Protein AF-A0A3D5Y487-F1 (afdb_monomer_lite)

Secondary structure (DSSP, 8-state):
--PPP-----SS------HHHHHHHHHHHHHHHHHHHHHHHHTHHHHHHHHHHHHHHHHHHHHHHHHH-HHHHHHHHHHHHHHHHHHHH-----S---TTTTTT--GGGSTT---SS--S-B-TTSBBSS-TTSB-HHHHHHHHHTTSS--GGGGSPPPP--GGGTTS-HHHHHHHHHHHHHHHHT--

Foldseek 3Di:
DDDDDDDDDDDDDDDDDDPPVVVVVVVVVVVLQVVLQLVCLVCLAVVLVVVVVVLVVCLVCVVVCVVVDVVVVFVVLLVVCCVVCCRRAVDQQLLADLCNLQLNQQLCVDPVSDPQDDPVQADPVQAGNVDRVHRDSNVSSQSSLVVHPHNCSNVDDDDDRDNVRRSGHNSVVVSVVVVVCVVVVVVD

Sequence (188 aa):
MPWNRHIRTTTCWRWCGQKACLRTAMRAANDTMYQVRQWSVRNARLLEWLYDHFEGLLLALHPLWLWLGYDRVERSIRRLECRVKSLLFDCRMCGNCVLGKTGMSCPMNCPKELRNGPCGGVHEAGYCEIEPDLRCVWVDAVEGAARMRDSSGLQVIQPPLAQSHRGASSWLREVREKRDRRFFGNGT

Structure (mmCIF, N/CA/C/O backbone):
data_AF-A0A3D5Y487-F1
#
_entry.id   AF-A0A3D5Y487-F1
#
loop_
_atom_site.group_PDB
_atom_site.id
_atom_site.type_symbol
_atom_site.label_atom_id
_atom_site.label_alt_id
_atom_site.label_comp_id
_atom_site.label_asym_id
_atom_site.label_entity_id
_atom_site.label_seq_id
_atom_site.pdbx_PDB_ins_code
_atom_site.Cartn_x
_atom_site.Cartn_y
_atom_site.Cartn_z
_atom_site.occupancy
_atom_site.B_iso_or_equiv
_atom_site.auth_seq_id
_atom_site.auth_comp_id
_atom_site.auth_asym_id
_atom_site.auth_atom_id
_atom_site.pdbx_PDB_model_num
ATOM 1 N N . MET A 1 1 ? -18.605 21.280 -26.064 1.00 39.34 1 MET A N 1
ATOM 2 C CA . MET A 1 1 ? -18.599 20.270 -24.979 1.00 39.34 1 MET A CA 1
ATOM 3 C C . MET A 1 1 ? -20.037 19.812 -24.798 1.00 39.34 1 MET A C 1
ATOM 5 O O . MET A 1 1 ? -20.874 20.673 -24.566 1.00 39.34 1 MET A O 1
ATOM 9 N N . PRO A 1 2 ? -20.353 18.541 -25.093 1.00 36.84 2 PRO A N 1
ATOM 10 C CA . PRO A 1 2 ? -20.288 17.505 -24.060 1.00 36.84 2 PRO A CA 1
ATOM 11 C C . PRO A 1 2 ? -19.639 16.197 -24.548 1.00 36.84 2 PRO A C 1
ATOM 13 O O . PRO A 1 2 ? -19.694 15.842 -25.722 1.00 36.84 2 PRO A O 1
ATOM 16 N N . TRP A 1 3 ? -18.971 15.515 -23.619 1.00 30.45 3 TRP A N 1
ATOM 17 C CA . TRP A 1 3 ? -18.173 14.315 -23.857 1.00 30.45 3 TRP A CA 1
ATOM 18 C C . TRP A 1 3 ? -19.027 13.051 -23.976 1.00 30.45 3 TRP A C 1
ATOM 20 O O . TRP A 1 3 ? -19.966 12.818 -23.218 1.00 30.45 3 TRP A O 1
ATOM 30 N N . ASN A 1 4 ? -18.654 12.245 -24.964 1.00 31.89 4 ASN A N 1
ATOM 31 C CA . ASN A 1 4 ? -19.383 11.108 -25.489 1.00 31.89 4 ASN A CA 1
ATOM 32 C C . ASN A 1 4 ? -19.117 9.838 -24.660 1.00 31.89 4 ASN A C 1
ATOM 34 O O . ASN A 1 4 ? -17.972 9.507 -24.349 1.00 31.89 4 ASN A O 1
ATOM 38 N N . ARG A 1 5 ? -20.191 9.103 -24.345 1.00 38.41 5 ARG A N 1
ATOM 39 C CA . ARG A 1 5 ? -20.160 7.698 -23.910 1.00 38.41 5 ARG A CA 1
ATOM 40 C C . ARG A 1 5 ? -19.463 6.872 -24.982 1.00 38.41 5 ARG A C 1
ATOM 42 O O . ARG A 1 5 ? -19.923 6.924 -26.106 1.00 38.41 5 ARG A O 1
ATOM 49 N N . HIS A 1 6 ? -18.474 6.054 -24.624 1.00 32.53 6 HIS A N 1
ATOM 50 C CA . HIS A 1 6 ? -18.253 4.716 -25.196 1.00 32.53 6 HIS A CA 1
ATOM 51 C C . HIS A 1 6 ? -17.111 4.011 -24.446 1.00 32.53 6 HIS A C 1
ATOM 53 O O . HIS A 1 6 ? -15.944 4.155 -24.789 1.00 32.53 6 HIS A O 1
ATOM 59 N N . ILE A 1 7 ? -17.454 3.181 -23.459 1.00 36.88 7 ILE A N 1
ATOM 60 C CA . ILE A 1 7 ? -16.627 2.024 -23.097 1.00 36.88 7 ILE A CA 1
ATOM 61 C C . ILE A 1 7 ? -17.500 0.803 -23.351 1.00 36.88 7 ILE A C 1
ATOM 63 O O . ILE A 1 7 ? -18.499 0.570 -22.673 1.00 36.88 7 ILE A O 1
ATOM 67 N N . ARG A 1 8 ? -17.154 0.088 -24.422 1.00 30.33 8 ARG A N 1
ATOM 68 C CA . ARG A 1 8 ? -17.764 -1.172 -24.834 1.00 30.33 8 ARG A CA 1
ATOM 69 C C . ARG A 1 8 ? -17.477 -2.228 -23.768 1.00 30.33 8 ARG A C 1
ATOM 71 O O . ARG A 1 8 ? -16.360 -2.721 -23.659 1.00 30.33 8 ARG A O 1
ATOM 78 N N . THR A 1 9 ? -18.499 -2.580 -23.003 1.00 36.56 9 THR A N 1
ATOM 79 C CA . THR A 1 9 ? -18.574 -3.807 -22.213 1.00 36.56 9 THR A CA 1
ATOM 80 C C . THR A 1 9 ? -19.114 -4.929 -23.099 1.00 36.56 9 THR A C 1
ATOM 82 O O . THR A 1 9 ? -20.314 -5.090 -23.285 1.00 36.56 9 THR A O 1
ATOM 85 N N . THR A 1 10 ? -18.217 -5.725 -23.664 1.00 38.16 10 THR A N 1
ATOM 86 C CA . THR A 1 10 ? -18.521 -7.021 -24.290 1.00 38.16 10 THR A CA 1
ATOM 87 C C . THR A 1 10 ? -17.305 -7.882 -23.984 1.00 38.16 10 THR A C 1
ATOM 89 O O . THR A 1 10 ? -16.213 -7.539 -24.414 1.00 38.16 10 THR A O 1
ATOM 92 N N . THR A 1 11 ? -17.371 -8.893 -23.127 1.00 38.06 11 THR A N 1
ATOM 93 C CA . THR A 1 11 ? -18.171 -10.112 -23.297 1.00 38.06 11 THR A CA 1
ATOM 94 C C . THR A 1 11 ? -18.285 -10.878 -21.972 1.00 38.06 11 THR A C 1
ATOM 96 O O . THR A 1 11 ? -17.410 -10.763 -21.121 1.00 38.06 11 THR A O 1
ATOM 99 N N . CYS A 1 12 ? -19.318 -11.725 -21.866 1.00 30.14 12 CYS A N 1
ATOM 100 C CA . CYS A 1 12 ? -19.598 -12.711 -20.801 1.00 30.14 12 CYS A CA 1
ATOM 101 C C . CYS A 1 12 ? -20.679 -12.356 -19.760 1.00 30.14 12 CYS A C 1
ATOM 103 O O . CYS A 1 12 ? -20.739 -12.965 -18.702 1.00 30.14 12 CYS A O 1
ATOM 105 N N . TRP A 1 13 ? -21.593 -11.429 -20.061 1.00 31.59 13 TRP A N 1
ATOM 106 C CA . TRP A 1 13 ? -22.840 -11.302 -19.294 1.00 31.59 13 TRP A CA 1
ATOM 107 C C . TRP A 1 13 ? -24.042 -11.355 -20.228 1.00 31.59 13 TRP A C 1
ATOM 109 O O . TRP A 1 13 ? -24.598 -10.335 -20.631 1.00 31.59 13 TRP A O 1
ATOM 119 N N . ARG A 1 14 ? -24.446 -12.571 -20.593 1.00 35.62 14 ARG A N 1
ATOM 120 C CA . ARG A 1 14 ? -25.783 -12.814 -21.131 1.00 35.62 14 ARG A CA 1
ATOM 121 C C . ARG A 1 14 ? -26.311 -14.124 -20.548 1.00 35.62 14 ARG A C 1
ATOM 12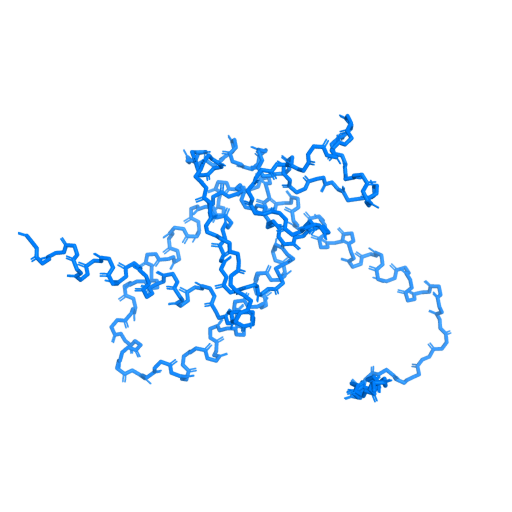3 O O . ARG A 1 14 ? -25.658 -15.144 -20.701 1.00 35.62 14 ARG A O 1
ATOM 130 N N . TRP A 1 15 ? -27.502 -14.026 -19.947 1.00 30.95 15 TRP A N 1
ATOM 131 C CA . TRP A 1 15 ? -28.392 -15.089 -19.446 1.00 30.95 15 TRP A CA 1
ATOM 132 C C . TRP A 1 15 ? -28.165 -15.639 -18.027 1.00 30.95 15 TRP A C 1
ATOM 134 O O . TRP A 1 15 ? -27.432 -16.594 -17.828 1.00 30.95 15 TRP A O 1
ATOM 144 N N . CYS A 1 16 ? -28.892 -15.096 -17.041 1.00 28.97 16 CYS A N 1
ATOM 145 C CA . CYS A 1 16 ? -30.092 -15.726 -16.455 1.00 28.97 16 CYS A CA 1
ATOM 146 C C . CYS A 1 16 ? -30.651 -14.828 -15.326 1.00 28.97 16 CYS A C 1
ATOM 148 O O . CYS A 1 16 ? -29.899 -14.233 -14.552 1.00 28.97 16 CYS A O 1
ATOM 150 N N . GLY A 1 17 ? -31.972 -14.661 -15.257 1.00 41.19 17 GLY A N 1
ATOM 151 C CA . GLY A 1 17 ? -32.645 -13.776 -14.304 1.00 41.19 17 GLY A CA 1
ATOM 152 C C . GLY A 1 17 ? -32.552 -14.257 -12.853 1.00 41.19 17 GLY A C 1
ATOM 153 O O . GLY A 1 17 ? -33.366 -15.065 -12.435 1.00 41.19 17 GLY A O 1
ATOM 154 N N . GLN A 1 18 ? -31.608 -13.720 -12.069 1.00 42.00 18 GLN A N 1
ATOM 155 C CA . GLN A 1 18 ? -31.528 -13.898 -10.607 1.00 42.00 18 GLN A CA 1
ATOM 156 C C . GLN A 1 18 ? -30.887 -12.673 -9.920 1.00 42.00 18 GLN A C 1
ATOM 158 O O . GLN A 1 18 ? -29.747 -12.715 -9.463 1.00 42.00 18 GLN A O 1
ATOM 163 N N . LYS A 1 19 ? -31.599 -11.541 -9.813 1.00 35.62 19 LYS A N 1
ATOM 164 C CA . LYS A 1 19 ? -31.058 -10.325 -9.155 1.00 35.62 19 LYS A CA 1
ATOM 165 C C . LYS A 1 19 ? -30.786 -10.488 -7.647 1.00 35.62 19 LYS A C 1
ATOM 167 O O . LYS A 1 19 ? -30.047 -9.678 -7.091 1.00 35.62 19 LYS A O 1
ATOM 172 N N . ALA A 1 20 ? -31.381 -11.492 -6.997 1.00 39.19 20 ALA A N 1
ATOM 173 C CA . ALA A 1 20 ? -31.141 -11.817 -5.591 1.00 39.19 20 ALA A CA 1
ATOM 174 C C . ALA A 1 20 ? -29.917 -12.732 -5.427 1.00 39.19 20 ALA A C 1
ATOM 176 O O . ALA A 1 20 ? -28.996 -12.370 -4.706 1.00 39.19 20 ALA A O 1
ATOM 177 N N . CYS A 1 21 ? -29.835 -13.836 -6.181 1.00 39.19 21 CYS A N 1
ATOM 178 C CA . CYS A 1 21 ? -28.703 -14.769 -6.104 1.00 39.19 21 CYS A CA 1
ATOM 179 C C . CYS A 1 21 ? -27.377 -14.127 -6.548 1.00 39.19 21 CYS A C 1
ATOM 181 O O . CYS A 1 21 ? -26.341 -14.386 -5.944 1.00 39.19 21 CYS A O 1
ATOM 183 N N . LEU A 1 22 ? -27.410 -13.213 -7.529 1.00 41.94 22 LEU A N 1
ATOM 184 C CA . LEU A 1 22 ? -26.239 -12.417 -7.923 1.00 41.94 22 LEU A CA 1
ATOM 185 C C . LEU A 1 22 ? -25.775 -11.468 -6.815 1.00 41.94 22 LEU A C 1
ATOM 187 O O . LEU A 1 22 ? -24.578 -11.340 -6.583 1.00 41.94 22 LEU A O 1
ATOM 191 N N . ARG A 1 23 ? -26.703 -10.834 -6.088 1.00 45.25 23 ARG A N 1
ATOM 192 C CA . ARG A 1 23 ? -26.360 -9.952 -4.964 1.00 45.25 23 ARG A CA 1
ATOM 193 C C . ARG A 1 23 ? -25.781 -10.738 -3.792 1.00 45.25 23 ARG A C 1
ATOM 195 O O . ARG A 1 23 ? -24.822 -10.278 -3.183 1.00 45.25 23 ARG A O 1
ATOM 202 N N . THR A 1 24 ? -26.322 -11.919 -3.510 1.00 49.88 24 THR A N 1
ATOM 203 C CA . THR A 1 24 ? -25.823 -12.806 -2.453 1.00 49.88 24 THR A CA 1
ATOM 204 C C . THR A 1 24 ? -24.456 -13.389 -2.808 1.00 49.88 24 THR A C 1
ATOM 206 O O . THR A 1 24 ? -23.566 -13.372 -1.969 1.00 49.88 24 THR A O 1
ATOM 209 N N . ALA A 1 25 ? -24.242 -13.817 -4.057 1.00 44.78 25 ALA A N 1
ATOM 210 C CA . ALA A 1 25 ? -22.942 -14.302 -4.524 1.00 44.78 25 ALA A CA 1
ATOM 211 C C . ALA A 1 25 ? -21.873 -13.195 -4.526 1.00 44.78 25 ALA A C 1
ATOM 213 O O . ALA A 1 25 ? -20.741 -13.434 -4.115 1.00 44.78 25 ALA A O 1
ATOM 214 N N . MET A 1 26 ? -22.231 -11.969 -4.927 1.00 49.53 26 MET A N 1
ATOM 215 C CA . MET A 1 26 ? -21.325 -10.815 -4.864 1.00 49.53 26 MET A CA 1
ATOM 216 C C . MET A 1 26 ? -21.016 -10.393 -3.419 1.00 49.53 26 MET A C 1
ATOM 218 O O . MET A 1 26 ? -19.878 -10.036 -3.135 1.00 49.53 26 MET A O 1
ATOM 222 N N . ARG A 1 27 ? -21.988 -10.475 -2.495 1.00 54.09 27 ARG A N 1
ATOM 223 C CA . ARG A 1 27 ? -21.763 -10.235 -1.057 1.00 54.09 27 ARG A CA 1
ATOM 224 C C . ARG A 1 27 ? -20.875 -11.307 -0.429 1.00 54.09 27 ARG A C 1
ATOM 226 O O . ARG A 1 27 ? -19.882 -10.955 0.183 1.00 54.09 27 ARG A O 1
ATOM 233 N N . ALA A 1 28 ? -21.138 -12.588 -0.686 1.00 53.88 28 ALA A N 1
ATOM 234 C CA . ALA A 1 28 ? -20.304 -13.686 -0.197 1.00 53.88 28 ALA A CA 1
ATOM 235 C C . ALA A 1 28 ? -18.860 -13.622 -0.738 1.00 53.88 28 ALA A C 1
ATOM 237 O O . ALA A 1 28 ? -17.905 -13.921 -0.018 1.00 53.88 28 ALA A O 1
ATOM 238 N N . ALA A 1 29 ? -18.678 -13.195 -1.994 1.00 57.44 29 ALA A N 1
ATOM 239 C CA . ALA A 1 29 ? -17.353 -12.937 -2.557 1.00 57.44 29 ALA A CA 1
ATOM 240 C C . ALA A 1 29 ? -16.656 -11.751 -1.862 1.00 57.44 29 ALA A C 1
ATOM 242 O O . ALA A 1 29 ? -15.482 -11.867 -1.514 1.00 57.44 29 ALA A O 1
ATOM 243 N N . ASN A 1 30 ? -17.380 -10.657 -1.592 1.00 63.88 30 ASN A N 1
ATOM 244 C CA . ASN A 1 30 ? -16.868 -9.526 -0.811 1.00 63.88 30 ASN A CA 1
ATOM 245 C C . ASN A 1 30 ? -16.489 -9.933 0.621 1.00 63.88 30 ASN A C 1
ATOM 247 O O . ASN A 1 30 ? -15.429 -9.535 1.096 1.00 63.88 30 ASN A O 1
ATOM 251 N N . ASP A 1 31 ? -17.293 -10.769 1.276 1.00 69.75 31 ASP A N 1
ATOM 252 C CA . ASP A 1 31 ? -17.026 -11.256 2.632 1.00 69.75 31 ASP A CA 1
ATOM 253 C C . ASP A 1 31 ? -15.779 -12.146 2.662 1.00 69.75 31 ASP A C 1
ATOM 255 O O . ASP A 1 31 ? -14.936 -12.016 3.548 1.00 69.75 31 ASP A O 1
ATOM 259 N N . THR A 1 32 ? -15.611 -13.006 1.653 1.00 76.50 32 THR A N 1
ATOM 260 C CA . THR A 1 32 ? -14.419 -13.854 1.512 1.00 76.50 32 THR A CA 1
ATOM 261 C C . THR A 1 32 ? -13.166 -13.004 1.299 1.00 76.50 32 THR A C 1
ATOM 263 O O . THR A 1 32 ? -12.158 -13.202 1.974 1.00 76.50 32 THR A O 1
ATOM 266 N N . MET A 1 33 ? -13.222 -12.015 0.401 1.00 75.94 33 MET A N 1
ATOM 267 C CA . MET A 1 33 ? -12.097 -11.106 0.154 1.00 75.94 33 MET A CA 1
ATOM 268 C C . MET A 1 33 ? -11.760 -10.263 1.389 1.00 75.94 33 MET A C 1
ATOM 270 O O . MET A 1 33 ? -10.586 -10.080 1.718 1.00 75.94 33 MET A O 1
ATOM 274 N N . TYR A 1 34 ? -12.777 -9.805 2.121 1.00 82.50 34 TYR A N 1
ATOM 275 C CA . TYR A 1 34 ? -12.601 -9.089 3.378 1.00 82.50 34 TYR A CA 1
ATOM 276 C C . TYR A 1 34 ? -11.942 -9.968 4.451 1.00 82.50 34 TYR A C 1
ATOM 278 O O . TYR A 1 34 ? -10.999 -9.530 5.112 1.00 82.50 34 TYR A O 1
ATOM 286 N N . GLN A 1 35 ? -12.367 -11.227 4.590 1.00 85.62 35 GLN A N 1
ATOM 287 C CA . GLN A 1 35 ? -11.749 -12.179 5.517 1.00 85.62 35 GLN A CA 1
ATOM 288 C C . GLN A 1 35 ? -10.283 -12.449 5.177 1.00 85.62 35 GLN A C 1
ATOM 290 O O . GLN A 1 35 ? -9.450 -12.477 6.083 1.00 85.62 35 GLN A O 1
ATOM 295 N N . VAL A 1 36 ? -9.945 -12.594 3.893 1.00 86.50 36 VAL A N 1
ATOM 296 C CA . VAL A 1 36 ? -8.552 -12.780 3.462 1.00 86.50 36 VAL A CA 1
ATOM 297 C C . VAL A 1 36 ? -7.717 -11.538 3.769 1.00 86.50 36 VAL A C 1
ATOM 299 O O . VAL A 1 36 ? -6.623 -11.663 4.315 1.00 86.50 36 VAL A O 1
ATOM 302 N N . ARG A 1 37 ? -8.244 -10.331 3.532 1.00 86.69 37 ARG A N 1
ATOM 303 C CA . ARG A 1 37 ? -7.568 -9.086 3.931 1.00 86.69 37 ARG A CA 1
ATOM 304 C C . ARG A 1 37 ? -7.314 -9.041 5.440 1.00 86.69 37 ARG A C 1
ATOM 306 O O . ARG A 1 37 ? -6.205 -8.727 5.867 1.00 86.69 37 ARG A O 1
ATOM 313 N N . GLN A 1 38 ? -8.317 -9.367 6.252 1.00 87.56 38 GLN A N 1
ATOM 314 C CA . GLN A 1 38 ? -8.175 -9.402 7.710 1.00 87.56 38 GLN A CA 1
ATOM 315 C C . GLN A 1 38 ? -7.176 -10.476 8.159 1.00 87.56 38 GLN A C 1
ATOM 317 O O . GLN A 1 38 ? -6.388 -10.251 9.078 1.00 87.56 38 GLN A O 1
ATOM 322 N N . TRP A 1 39 ? -7.152 -11.629 7.489 1.00 91.94 39 TRP A N 1
ATOM 323 C CA . TRP A 1 39 ? -6.143 -12.661 7.708 1.00 91.94 39 TRP A CA 1
ATOM 324 C C . TRP A 1 39 ? -4.736 -12.145 7.387 1.00 91.94 39 TRP A C 1
ATOM 326 O O . TRP A 1 39 ? -3.822 -12.372 8.181 1.00 91.94 39 TRP A O 1
ATOM 336 N N . SER A 1 40 ? -4.571 -11.395 6.297 1.00 89.94 40 SER A N 1
ATOM 337 C CA . SER A 1 40 ? -3.292 -10.796 5.912 1.00 89.94 40 SER A CA 1
ATOM 338 C C . SER A 1 40 ? -2.769 -9.818 6.969 1.00 89.94 40 SER A C 1
ATOM 340 O O . SER A 1 40 ? -1.608 -9.891 7.360 1.00 89.94 40 SER A O 1
ATOM 342 N N . VAL A 1 41 ? -3.635 -8.965 7.518 1.00 90.06 41 VAL A N 1
ATOM 343 C CA . VAL A 1 41 ? -3.276 -8.036 8.607 1.00 90.06 41 VAL A CA 1
ATOM 344 C C . VAL A 1 41 ? -2.920 -8.790 9.895 1.00 90.06 41 VAL A C 1
ATOM 346 O O . VAL A 1 41 ? -1.942 -8.469 10.570 1.00 90.06 41 VAL A O 1
ATOM 349 N N . ARG A 1 42 ? -3.677 -9.839 10.242 1.00 91.75 42 ARG A N 1
ATOM 350 C CA . ARG A 1 42 ? -3.406 -10.666 11.433 1.00 91.75 42 ARG A CA 1
ATOM 351 C C . ARG A 1 42 ? -2.091 -11.437 11.325 1.00 91.75 42 ARG A C 1
ATOM 353 O O . ARG A 1 42 ? -1.404 -11.598 12.329 1.00 91.75 42 ARG A O 1
ATOM 360 N N . ASN A 1 43 ? -1.725 -11.865 10.119 1.00 92.69 43 ASN A N 1
ATOM 361 C CA . ASN A 1 43 ? -0.489 -12.591 9.822 1.00 92.69 43 ASN A CA 1
ATOM 362 C C . ASN A 1 43 ? 0.610 -11.675 9.259 1.00 92.69 43 ASN A C 1
ATOM 364 O O . ASN A 1 43 ? 1.521 -12.155 8.580 1.00 92.69 43 ASN A O 1
ATOM 368 N N . ALA A 1 44 ? 0.556 -10.368 9.550 1.00 90.56 44 ALA A N 1
ATOM 369 C CA . ALA A 1 44 ? 1.447 -9.378 8.947 1.00 90.56 44 ALA A CA 1
ATOM 370 C C . ALA A 1 44 ? 2.937 -9.725 9.099 1.00 90.56 44 ALA A C 1
ATOM 372 O O . ALA A 1 44 ? 3.689 -9.560 8.147 1.00 90.56 44 ALA A O 1
ATOM 373 N N . ARG A 1 45 ? 3.354 -10.294 10.238 1.00 90.56 45 ARG A N 1
ATOM 374 C CA . ARG A 1 45 ? 4.745 -10.725 10.476 1.00 90.56 45 ARG A CA 1
ATOM 375 C C . ARG A 1 45 ? 5.213 -11.838 9.538 1.00 90.56 45 ARG A C 1
ATOM 377 O O . ARG A 1 45 ? 6.344 -11.818 9.062 1.00 90.56 45 ARG A O 1
ATOM 384 N N . LEU A 1 46 ? 4.355 -12.828 9.289 1.00 91.50 46 LEU A N 1
ATOM 385 C CA . LEU A 1 46 ? 4.672 -13.928 8.377 1.00 91.50 46 LEU A CA 1
ATOM 386 C C . LEU A 1 46 ? 4.746 -13.411 6.941 1.00 91.50 46 LEU A C 1
ATOM 388 O O . LEU A 1 46 ? 5.663 -13.759 6.204 1.00 91.50 46 LEU A O 1
ATOM 392 N N . LEU A 1 47 ? 3.793 -12.561 6.557 1.00 90.00 47 LEU A N 1
ATOM 393 C CA . LEU A 1 47 ? 3.767 -11.958 5.229 1.00 90.00 47 LEU A CA 1
ATOM 394 C C . LEU A 1 47 ? 4.936 -10.998 5.005 1.00 90.00 47 LEU A C 1
ATOM 396 O O . LEU A 1 47 ? 5.463 -10.965 3.902 1.00 90.00 47 LEU A O 1
ATOM 400 N N . GLU A 1 48 ? 5.376 -10.276 6.033 1.00 90.12 48 GLU A N 1
ATOM 401 C CA . GLU A 1 48 ? 6.583 -9.442 6.000 1.00 90.12 48 GLU A CA 1
ATOM 402 C C . GLU A 1 48 ? 7.812 -10.303 5.740 1.00 90.12 48 GLU A C 1
ATOM 404 O O . GLU A 1 48 ? 8.558 -10.033 4.806 1.00 90.12 48 GLU A O 1
ATOM 409 N N . TRP A 1 49 ? 7.975 -11.396 6.486 1.00 90.69 49 TRP A N 1
ATOM 410 C CA . TRP A 1 49 ? 9.078 -12.327 6.265 1.00 90.69 49 TRP A CA 1
ATOM 411 C C . TRP A 1 49 ? 9.053 -12.945 4.858 1.00 90.69 49 TRP A C 1
ATOM 413 O O . TRP A 1 49 ? 10.084 -13.000 4.187 1.00 90.69 49 TRP A O 1
ATOM 423 N N . LEU A 1 50 ? 7.876 -13.370 4.383 1.00 90.25 50 LEU A N 1
ATOM 424 C CA . LEU A 1 50 ? 7.707 -13.897 3.027 1.00 90.25 50 LEU A CA 1
ATOM 425 C C . LEU A 1 50 ? 8.026 -12.839 1.966 1.00 90.25 50 LEU A C 1
ATOM 427 O O . LEU A 1 50 ? 8.648 -13.167 0.958 1.00 90.25 50 LEU A O 1
ATOM 431 N N . TYR A 1 51 ? 7.612 -11.590 2.187 1.00 86.88 51 TYR A N 1
ATOM 432 C CA . TYR A 1 51 ? 7.881 -10.476 1.284 1.00 86.88 51 TYR A CA 1
ATOM 433 C C . TYR A 1 51 ? 9.376 -10.159 1.224 1.00 86.88 51 TYR A C 1
ATOM 435 O O . TYR A 1 51 ? 9.929 -10.124 0.128 1.00 86.88 51 TYR A O 1
ATOM 443 N N . ASP A 1 52 ? 10.033 -10.018 2.378 1.00 85.38 52 ASP A N 1
ATOM 444 C CA . ASP A 1 52 ? 11.474 -9.768 2.493 1.00 85.38 52 ASP A CA 1
ATOM 445 C C . ASP A 1 52 ? 12.281 -10.874 1.788 1.00 85.38 52 ASP A C 1
ATOM 447 O O . ASP A 1 52 ? 13.218 -10.600 1.033 1.00 85.38 52 ASP A O 1
ATOM 451 N N . HIS A 1 53 ? 11.901 -12.141 1.992 1.00 87.69 53 HIS A N 1
ATOM 452 C CA . HIS A 1 53 ? 12.580 -13.277 1.372 1.00 87.69 53 HIS A CA 1
ATOM 453 C C . HIS A 1 53 ? 12.345 -13.337 -0.142 1.00 87.69 53 HIS A C 1
ATOM 455 O O . HIS A 1 53 ? 13.286 -13.524 -0.918 1.00 87.69 53 HIS A O 1
ATOM 461 N N . PHE A 1 54 ? 11.096 -13.149 -0.577 1.00 87.31 54 PHE A N 1
ATOM 462 C CA . PHE A 1 54 ? 10.742 -13.114 -1.992 1.00 87.31 54 PHE A CA 1
ATOM 463 C C . PHE A 1 54 ? 11.463 -11.980 -2.718 1.00 87.31 54 PHE A C 1
ATOM 465 O O . PHE A 1 54 ? 12.002 -12.178 -3.804 1.00 87.31 54 PHE A O 1
ATOM 472 N N . GLU A 1 55 ? 11.528 -10.803 -2.109 1.00 84.06 55 GLU A N 1
ATOM 473 C CA . GLU A 1 55 ? 12.240 -9.673 -2.673 1.00 84.06 55 GLU A CA 1
ATOM 474 C C . GLU A 1 55 ? 13.748 -9.934 -2.780 1.00 84.06 55 GLU A C 1
ATOM 476 O O . GLU A 1 55 ? 14.345 -9.667 -3.827 1.00 84.06 55 GLU A O 1
ATOM 481 N N . GLY A 1 56 ? 14.360 -10.518 -1.744 1.00 83.31 56 GLY A N 1
ATOM 482 C CA . GLY A 1 56 ? 15.759 -10.945 -1.783 1.00 83.31 56 GLY A CA 1
ATOM 483 C C . GLY A 1 56 ? 16.040 -11.923 -2.929 1.00 83.31 56 GLY A C 1
ATOM 484 O O . GLY A 1 56 ? 17.024 -11.766 -3.656 1.00 83.31 56 GLY A O 1
ATOM 485 N N . LEU A 1 57 ? 15.134 -12.878 -3.156 1.00 87.19 57 LEU A N 1
ATOM 486 C CA . LEU A 1 57 ? 15.212 -13.816 -4.275 1.00 87.19 57 LEU A CA 1
ATOM 487 C C . LEU A 1 57 ? 15.082 -13.109 -5.634 1.00 87.19 57 LEU A C 1
ATOM 489 O O . LEU A 1 57 ? 15.868 -13.380 -6.543 1.00 87.19 57 LEU A O 1
ATOM 493 N N . LEU A 1 58 ? 14.125 -12.189 -5.789 1.00 84.38 58 LEU A N 1
ATOM 494 C CA . LEU A 1 58 ? 13.954 -11.428 -7.031 1.00 84.38 58 LEU A CA 1
ATOM 495 C C . LEU A 1 58 ? 15.187 -10.576 -7.359 1.00 84.38 58 LEU A C 1
ATOM 497 O O . LEU A 1 58 ? 15.594 -10.507 -8.519 1.00 84.38 58 LEU A O 1
ATOM 501 N N . LEU A 1 59 ? 15.807 -9.957 -6.351 1.00 82.19 59 LEU A N 1
ATOM 502 C CA . LEU A 1 59 ? 17.050 -9.201 -6.518 1.00 82.19 59 LEU A CA 1
ATOM 503 C C . LEU A 1 59 ? 18.220 -10.105 -6.932 1.00 82.19 59 LEU A C 1
ATOM 505 O O . LEU A 1 59 ? 19.027 -9.702 -7.767 1.00 82.19 59 LEU A O 1
ATOM 509 N N . ALA A 1 60 ? 18.298 -11.328 -6.402 1.00 84.31 60 ALA A N 1
ATOM 510 C CA . ALA A 1 60 ? 19.322 -12.301 -6.782 1.00 84.31 60 ALA A CA 1
ATOM 511 C C . ALA A 1 60 ? 19.128 -12.852 -8.208 1.00 84.31 60 ALA A C 1
ATOM 513 O O . ALA A 1 60 ? 20.105 -13.085 -8.916 1.00 84.31 60 ALA A O 1
ATOM 514 N N . LEU A 1 61 ? 17.877 -13.023 -8.654 1.00 83.81 61 LEU A N 1
ATOM 515 C CA . LEU A 1 61 ? 17.532 -13.492 -10.005 1.00 83.81 61 LEU A CA 1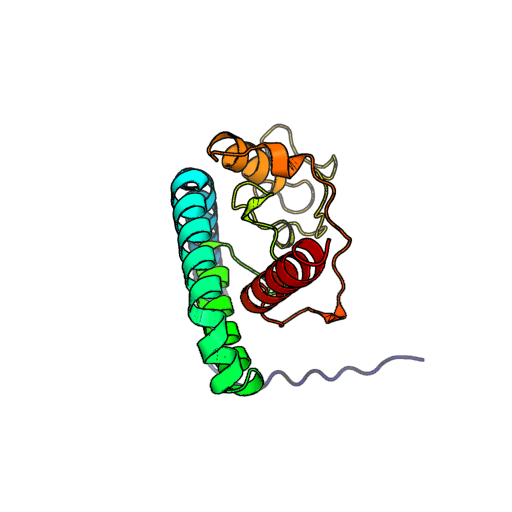
ATOM 516 C C . LEU A 1 61 ? 17.573 -12.382 -11.070 1.00 83.81 61 LEU A C 1
ATOM 518 O O . LEU A 1 61 ? 17.532 -12.667 -12.265 1.00 83.81 61 LEU A O 1
ATOM 522 N N . HIS A 1 62 ? 17.699 -11.122 -10.661 1.00 78.31 62 HIS A N 1
ATOM 523 C CA . HIS A 1 62 ? 17.786 -9.954 -11.536 1.00 78.31 62 HIS A CA 1
ATOM 524 C C . HIS A 1 62 ? 18.762 -10.060 -12.735 1.00 78.31 62 HIS A C 1
ATOM 526 O O . HIS A 1 62 ? 18.348 -9.708 -13.846 1.00 78.31 62 HIS A O 1
ATOM 532 N N . PRO A 1 63 ? 20.025 -10.529 -12.592 1.00 79.62 63 PRO A N 1
ATOM 533 C CA . PRO A 1 63 ? 20.945 -10.664 -13.728 1.00 79.62 63 PRO A CA 1
ATOM 534 C C . PRO A 1 63 ? 20.415 -11.589 -14.830 1.00 79.62 63 PRO A C 1
ATOM 536 O O . PRO A 1 63 ? 20.693 -11.366 -16.007 1.00 79.62 63 PRO A O 1
ATOM 539 N N . LEU A 1 64 ? 19.578 -12.569 -14.486 1.00 80.38 64 LEU A N 1
ATOM 540 C CA . LEU A 1 64 ? 18.950 -13.450 -15.470 1.00 80.38 64 LEU A CA 1
ATOM 541 C C . LEU A 1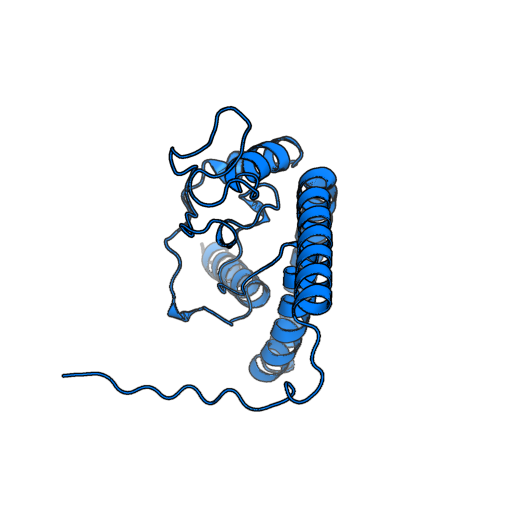 64 ? 17.903 -12.705 -16.304 1.00 80.38 64 LEU A C 1
ATOM 543 O O . LEU A 1 64 ? 17.762 -12.964 -17.496 1.00 80.38 64 LEU A O 1
ATOM 547 N N . TRP A 1 65 ? 17.184 -11.749 -15.715 1.00 76.94 65 TRP A N 1
ATOM 548 C CA . TRP A 1 65 ? 16.189 -10.956 -16.443 1.00 76.94 65 TRP A CA 1
ATOM 549 C C . TRP A 1 65 ? 16.827 -9.951 -17.402 1.00 76.94 65 TRP A C 1
ATOM 551 O O . TRP A 1 65 ? 16.257 -9.679 -18.457 1.00 76.94 65 TRP A O 1
ATOM 561 N N . LEU A 1 66 ? 18.018 -9.437 -17.068 1.00 73.69 66 LEU A N 1
ATOM 562 C CA . LEU A 1 66 ? 18.826 -8.633 -17.993 1.00 73.69 66 LEU A CA 1
ATOM 563 C C . LEU A 1 66 ? 19.204 -9.437 -19.237 1.00 73.69 66 LEU A C 1
ATOM 565 O O . LEU A 1 66 ? 19.149 -8.909 -20.342 1.00 73.69 66 LEU A O 1
ATOM 569 N N . TRP A 1 67 ? 19.516 -10.719 -19.057 1.00 78.31 67 TRP A N 1
ATOM 570 C CA . TRP A 1 67 ? 19.850 -11.612 -20.159 1.00 78.31 67 TRP A CA 1
ATOM 571 C C . TRP A 1 67 ? 18.621 -12.042 -20.988 1.00 78.31 67 TRP A C 1
ATOM 573 O O . TRP A 1 67 ? 18.691 -12.099 -22.211 1.00 78.31 67 TRP A O 1
ATOM 583 N N . LEU A 1 68 ? 17.470 -12.288 -20.349 1.00 78.12 68 LEU A N 1
ATOM 584 C CA . LEU A 1 68 ? 16.228 -12.756 -20.998 1.00 78.12 68 LEU A CA 1
ATOM 585 C C . LEU A 1 68 ? 15.365 -11.649 -21.639 1.00 78.12 68 LEU A C 1
ATOM 587 O O . LEU A 1 68 ? 14.448 -11.953 -22.408 1.00 78.12 68 LEU A O 1
ATOM 591 N N . GLY A 1 69 ? 15.638 -10.380 -21.327 1.00 76.12 69 GLY A N 1
ATOM 592 C CA . GLY A 1 69 ? 14.871 -9.226 -21.794 1.00 76.12 69 GLY A CA 1
ATOM 593 C C . GLY A 1 69 ? 13.652 -8.911 -20.915 1.00 76.12 69 GLY A C 1
ATOM 594 O O . GLY A 1 69 ? 12.776 -9.748 -20.679 1.00 76.12 69 GLY A O 1
ATOM 595 N N . TYR A 1 70 ? 13.568 -7.658 -20.460 1.00 75.19 70 TYR A N 1
ATOM 596 C CA . TYR A 1 70 ? 12.584 -7.207 -19.468 1.00 75.19 70 TYR A CA 1
ATOM 597 C C . TYR A 1 70 ? 11.134 -7.278 -19.943 1.00 75.19 70 TYR A C 1
ATOM 599 O O . TYR A 1 70 ? 10.268 -7.698 -19.178 1.00 75.19 70 TYR A O 1
ATOM 607 N N . ASP A 1 71 ? 10.860 -6.933 -21.200 1.00 75.50 71 ASP A N 1
ATOM 608 C CA . ASP A 1 71 ? 9.485 -6.778 -21.693 1.00 75.50 71 ASP A CA 1
ATOM 609 C C . ASP A 1 71 ? 8.673 -8.082 -21.638 1.00 75.50 71 ASP A C 1
ATOM 611 O O . ASP A 1 71 ? 7.458 -8.085 -21.407 1.00 75.50 71 ASP A O 1
ATOM 615 N N . ARG A 1 72 ? 9.343 -9.225 -21.835 1.00 78.94 72 ARG A N 1
ATOM 616 C CA . ARG A 1 72 ? 8.701 -10.548 -21.782 1.00 78.94 72 ARG A CA 1
ATOM 617 C C . ARG A 1 72 ? 8.413 -10.962 -20.346 1.00 78.94 72 ARG A C 1
ATOM 619 O O . ARG A 1 72 ? 7.322 -11.454 -20.052 1.00 78.94 72 ARG A O 1
ATOM 626 N N . VAL A 1 73 ? 9.380 -10.735 -19.461 1.00 80.94 73 VAL A N 1
ATOM 627 C CA . VAL A 1 73 ? 9.283 -11.061 -18.036 1.00 80.94 73 VAL A CA 1
ATOM 628 C C . VAL A 1 73 ? 8.228 -10.185 -17.360 1.00 80.94 73 VAL A C 1
ATOM 630 O O . VAL A 1 73 ? 7.392 -10.697 -16.614 1.00 80.94 73 VAL A O 1
ATOM 633 N N . GLU A 1 74 ? 8.179 -8.894 -17.696 1.00 81.88 74 GLU A N 1
ATOM 634 C CA . GLU A 1 74 ? 7.224 -7.941 -17.134 1.00 81.88 74 GLU A CA 1
ATOM 635 C C . GLU A 1 74 ? 5.779 -8.369 -17.346 1.00 81.88 74 GLU A C 1
ATOM 637 O O . GLU A 1 74 ? 4.981 -8.365 -16.408 1.00 81.88 74 GLU A O 1
ATOM 642 N N . ARG A 1 75 ? 5.432 -8.822 -18.552 1.00 81.44 75 ARG A N 1
ATOM 643 C CA . ARG A 1 75 ? 4.062 -9.250 -18.846 1.00 81.44 75 ARG A CA 1
ATOM 644 C C . ARG A 1 75 ? 3.619 -10.426 -17.973 1.00 81.44 75 ARG A C 1
ATOM 646 O O . ARG A 1 75 ? 2.462 -10.455 -17.546 1.00 81.44 75 ARG A O 1
ATOM 653 N N . SER A 1 76 ? 4.511 -11.378 -17.720 1.00 84.25 76 SER A N 1
ATOM 654 C CA . SER A 1 76 ? 4.228 -12.569 -16.913 1.00 84.25 76 SER A CA 1
ATOM 655 C C . SER A 1 76 ? 4.190 -12.244 -15.424 1.00 84.25 76 SER A C 1
ATOM 657 O O . SER A 1 76 ? 3.213 -12.583 -14.755 1.00 84.25 76 SER A O 1
ATOM 659 N N . ILE A 1 77 ? 5.193 -11.518 -14.922 1.00 85.12 77 ILE A N 1
ATOM 660 C CA . ILE A 1 77 ? 5.260 -11.112 -13.515 1.00 85.12 77 ILE A CA 1
ATOM 661 C C . ILE A 1 77 ? 4.065 -10.239 -13.155 1.00 85.12 77 ILE A C 1
ATOM 663 O O . ILE A 1 77 ? 3.420 -10.491 -12.149 1.00 85.12 77 ILE A O 1
ATOM 667 N N . ARG A 1 78 ? 3.680 -9.288 -14.007 1.00 84.88 78 ARG A N 1
ATOM 668 C CA . ARG A 1 78 ? 2.497 -8.446 -13.789 1.00 84.88 78 ARG A CA 1
ATOM 669 C C . ARG A 1 78 ? 1.206 -9.255 -13.656 1.00 84.88 78 ARG A C 1
ATOM 671 O O . ARG A 1 78 ? 0.352 -8.921 -12.841 1.00 84.88 78 ARG A O 1
ATOM 678 N N . ARG A 1 79 ? 1.040 -10.321 -14.450 1.00 85.25 79 ARG A N 1
ATOM 679 C CA . ARG A 1 79 ? -0.127 -11.218 -14.353 1.00 85.25 79 ARG A CA 1
ATOM 680 C C . ARG A 1 79 ? -0.114 -12.011 -13.050 1.00 85.25 79 ARG A C 1
ATOM 682 O O . ARG A 1 79 ? -1.164 -12.143 -12.426 1.00 85.25 79 ARG A O 1
ATOM 689 N N . LEU A 1 80 ? 1.050 -12.529 -12.663 1.00 87.12 80 LEU A N 1
ATOM 690 C CA . LEU A 1 80 ? 1.224 -13.247 -11.404 1.00 87.12 80 LEU A CA 1
ATOM 691 C C . LEU A 1 80 ? 0.959 -12.323 -10.213 1.00 87.12 80 LEU A C 1
ATOM 693 O O . LEU A 1 80 ? 0.157 -12.654 -9.349 1.00 87.12 80 LEU A O 1
ATOM 697 N N . GLU A 1 81 ? 1.567 -11.140 -10.222 1.00 87.69 81 GLU A N 1
ATOM 698 C CA . GLU A 1 81 ? 1.413 -10.108 -9.206 1.00 87.69 81 GLU A CA 1
ATOM 699 C C . GLU A 1 81 ? -0.053 -9.717 -9.033 1.00 87.69 81 GLU A C 1
ATOM 701 O O . GLU A 1 81 ? -0.549 -9.718 -7.912 1.00 87.69 81 GLU A O 1
ATOM 706 N N . CYS A 1 82 ? -0.762 -9.449 -10.132 1.00 85.31 82 CYS A N 1
ATOM 707 C CA . CYS A 1 82 ? -2.185 -9.127 -10.094 1.00 85.31 82 CYS A CA 1
ATOM 708 C C . CYS A 1 82 ? -2.992 -10.254 -9.433 1.00 85.31 82 CYS A C 1
ATOM 710 O O . CYS A 1 82 ? -3.731 -10.007 -8.491 1.00 85.31 82 CYS A O 1
ATOM 712 N N . ARG A 1 83 ? -2.795 -11.515 -9.839 1.00 85.56 83 ARG A N 1
ATOM 713 C CA . ARG A 1 83 ? -3.531 -12.649 -9.250 1.00 85.56 83 ARG A CA 1
ATOM 714 C C . ARG A 1 83 ? -3.238 -12.827 -7.762 1.00 85.56 83 ARG A C 1
ATOM 716 O O . ARG A 1 83 ? -4.167 -12.966 -6.975 1.00 85.56 83 ARG A O 1
ATOM 723 N N . VAL A 1 84 ? -1.961 -12.813 -7.385 1.00 86.12 84 VAL A N 1
ATOM 724 C CA . VAL A 1 84 ? -1.530 -13.042 -6.001 1.00 86.12 84 VAL A CA 1
ATOM 725 C C . VAL A 1 84 ? -1.962 -11.880 -5.104 1.00 86.12 84 VAL A C 1
ATOM 727 O O . VAL A 1 84 ? -2.575 -12.103 -4.062 1.00 86.12 84 VAL A O 1
ATOM 730 N N . LYS A 1 85 ? -1.705 -10.631 -5.509 1.00 85.56 85 LYS A N 1
ATOM 731 C CA . LYS A 1 85 ? -2.002 -9.455 -4.679 1.00 85.56 85 LYS A CA 1
ATOM 732 C C . LYS A 1 85 ? -3.486 -9.105 -4.641 1.00 85.56 85 LYS A C 1
ATOM 734 O O . LYS A 1 85 ? -3.950 -8.639 -3.603 1.00 85.56 85 LYS A O 1
ATOM 739 N N . SER A 1 86 ? -4.240 -9.312 -5.722 1.00 84.50 86 SER A N 1
ATOM 740 C CA . SER A 1 86 ? -5.695 -9.109 -5.689 1.00 84.50 86 SER A CA 1
ATOM 741 C C . SER A 1 86 ? -6.385 -10.139 -4.799 1.00 84.50 86 SER A C 1
ATOM 743 O O . SER A 1 86 ? -7.329 -9.783 -4.108 1.00 84.50 86 SER A O 1
ATOM 745 N N . LEU A 1 87 ? -5.882 -11.377 -4.738 1.00 85.75 87 LEU A N 1
ATOM 746 C CA . LEU A 1 87 ? -6.433 -12.391 -3.841 1.00 85.75 87 LEU A CA 1
ATOM 747 C C . LEU A 1 87 ? -6.097 -12.113 -2.370 1.00 85.75 87 LEU A C 1
ATOM 749 O O . LEU A 1 87 ? -6.981 -12.190 -1.527 1.00 85.75 87 LEU A O 1
ATOM 753 N N . LEU A 1 88 ? -4.841 -11.780 -2.056 1.00 83.38 88 LEU A N 1
ATOM 754 C CA . LEU A 1 88 ? -4.381 -11.645 -0.666 1.00 83.38 88 LEU A CA 1
ATOM 755 C C . LEU A 1 88 ? -4.722 -10.300 -0.010 1.00 83.38 88 LEU A C 1
ATOM 757 O O . LEU A 1 88 ? -4.917 -10.236 1.204 1.00 83.38 88 LEU A O 1
ATOM 761 N N . PHE A 1 89 ? -4.752 -9.220 -0.791 1.00 84.69 89 PHE A N 1
ATOM 762 C CA . PHE A 1 89 ? -4.820 -7.852 -0.262 1.00 84.69 89 PHE A CA 1
ATOM 763 C C . PHE A 1 89 ? -5.883 -6.987 -0.942 1.00 84.69 89 PHE A C 1
ATOM 765 O O . PHE A 1 89 ? -5.931 -5.786 -0.683 1.00 84.69 89 PHE A O 1
ATOM 772 N N . ASP A 1 90 ? -6.688 -7.564 -1.843 1.00 85.31 90 ASP A N 1
ATOM 773 C CA . ASP A 1 90 ? -7.633 -6.816 -2.680 1.00 85.31 90 ASP A CA 1
ATOM 774 C C . ASP A 1 90 ? -6.934 -5.640 -3.404 1.00 85.31 90 ASP A C 1
ATOM 776 O O . ASP A 1 90 ? -7.343 -4.478 -3.399 1.00 85.31 90 ASP A O 1
ATOM 780 N N . CYS A 1 91 ? -5.766 -5.946 -3.980 1.00 86.62 91 CYS A N 1
ATOM 781 C CA . CYS A 1 91 ? -4.932 -4.976 -4.674 1.00 86.62 91 CYS A CA 1
ATOM 782 C C . CYS A 1 91 ? -5.577 -4.495 -5.983 1.00 86.62 91 CYS A C 1
ATOM 784 O O . CYS A 1 91 ? -5.935 -5.296 -6.850 1.00 86.62 91 CYS A O 1
ATOM 786 N N . ARG A 1 92 ? -5.601 -3.169 -6.172 1.00 83.25 92 ARG A N 1
ATOM 787 C CA . ARG A 1 92 ? -6.094 -2.484 -7.384 1.00 83.25 92 ARG A CA 1
ATOM 788 C C . ARG A 1 92 ? -5.009 -2.155 -8.415 1.00 83.25 92 ARG A C 1
ATOM 790 O O . ARG A 1 92 ? -5.228 -1.323 -9.291 1.00 83.25 92 ARG A O 1
ATOM 797 N N . MET A 1 93 ? -3.828 -2.771 -8.312 1.00 85.94 93 MET A N 1
ATOM 798 C CA . MET A 1 93 ? -2.720 -2.572 -9.257 1.00 85.94 93 MET A CA 1
ATOM 799 C C . MET A 1 93 ? -2.351 -1.087 -9.459 1.00 85.94 93 MET A C 1
ATOM 801 O O . MET A 1 93 ? -2.236 -0.603 -10.582 1.00 85.94 93 MET A O 1
ATOM 805 N N . CYS A 1 94 ? -2.140 -0.338 -8.373 1.00 85.44 94 CYS A N 1
ATOM 806 C CA . CYS A 1 94 ? -1.748 1.076 -8.449 1.00 85.44 94 CYS A CA 1
ATOM 807 C C . CYS A 1 94 ? -0.308 1.300 -8.961 1.00 85.44 94 CYS A C 1
ATOM 809 O O . CYS A 1 94 ? 0.063 2.431 -9.257 1.00 85.44 94 CYS A O 1
ATOM 811 N N . GLY A 1 95 ? 0.505 0.238 -9.060 1.00 84.56 95 GLY A N 1
ATOM 812 C CA . GLY A 1 95 ? 1.886 0.285 -9.561 1.00 84.56 95 GLY A CA 1
ATOM 813 C C . GLY A 1 95 ? 2.925 0.810 -8.564 1.00 84.56 95 GLY A C 1
ATOM 814 O O . GLY A 1 95 ? 4.112 0.832 -8.878 1.00 84.56 95 GLY A O 1
ATOM 815 N N . ASN A 1 96 ? 2.505 1.202 -7.358 1.00 87.00 96 ASN A N 1
ATOM 816 C CA . ASN A 1 96 ? 3.380 1.631 -6.268 1.00 87.00 96 ASN A CA 1
ATOM 817 C C . ASN A 1 96 ? 2.901 0.992 -4.952 1.00 87.00 96 ASN A C 1
ATOM 819 O O . ASN A 1 96 ? 1.972 1.476 -4.303 1.00 87.00 96 ASN A O 1
ATOM 823 N N . CYS A 1 97 ? 3.498 -0.150 -4.610 1.00 89.56 97 CYS A N 1
ATOM 824 C CA . CYS A 1 97 ? 3.111 -0.956 -3.458 1.00 89.56 97 CYS A CA 1
ATOM 825 C C . CYS A 1 97 ? 3.754 -0.415 -2.177 1.00 89.56 97 CYS A C 1
ATOM 827 O O . CYS A 1 97 ? 4.954 -0.180 -2.141 1.00 89.56 97 CYS A O 1
ATOM 829 N N . VAL A 1 98 ? 2.948 -0.240 -1.126 1.00 89.56 98 VAL A N 1
ATOM 830 C CA . VAL A 1 98 ? 3.396 0.230 0.204 1.00 89.56 98 VAL A CA 1
ATOM 831 C C . VAL A 1 98 ? 3.005 -0.714 1.337 1.00 89.56 98 VAL A C 1
ATOM 833 O O . VAL A 1 98 ? 3.084 -0.336 2.497 1.00 89.56 98 VAL A O 1
ATOM 836 N N . LEU A 1 99 ? 2.629 -1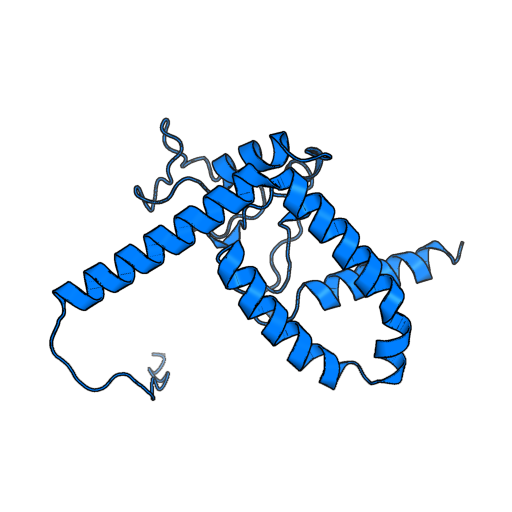.957 1.020 1.00 89.31 99 LEU A N 1
ATOM 837 C CA . LEU A 1 99 ? 2.170 -2.939 2.011 1.00 89.31 99 LEU A CA 1
ATOM 838 C C . LEU A 1 99 ? 3.169 -3.154 3.156 1.00 89.31 99 LEU A C 1
ATOM 840 O O . LEU A 1 99 ? 2.758 -3.219 4.311 1.00 89.31 99 LEU A O 1
ATOM 844 N N . GLY A 1 100 ? 4.470 -3.196 2.846 1.00 87.44 100 GLY A N 1
ATOM 845 C CA . GLY A 1 100 ? 5.535 -3.329 3.847 1.00 87.44 100 GLY A CA 1
ATOM 846 C C . GLY A 1 100 ? 5.718 -2.102 4.749 1.00 87.44 100 GLY A C 1
ATOM 847 O O . GLY A 1 100 ? 6.491 -2.147 5.694 1.00 87.44 100 GLY A O 1
ATOM 848 N N . LYS A 1 101 ? 5.033 -0.988 4.472 1.00 89.06 101 LYS A N 1
ATOM 849 C CA . LYS A 1 101 ? 5.020 0.216 5.317 1.00 89.06 101 LYS A CA 1
ATOM 850 C C . LYS A 1 101 ? 3.687 0.405 6.035 1.00 89.06 101 LYS A C 1
ATOM 852 O O . LYS A 1 101 ? 3.642 1.045 7.078 1.00 89.06 101 LYS A O 1
ATOM 857 N N . THR A 1 102 ? 2.616 -0.177 5.502 1.00 90.75 102 THR A N 1
ATOM 858 C CA . THR A 1 102 ? 1.240 -0.004 5.976 1.00 90.75 102 THR A CA 1
ATOM 859 C C . THR A 1 102 ? 0.679 -1.251 6.659 1.00 90.75 102 THR A C 1
ATOM 861 O O . THR A 1 102 ? -0.519 -1.513 6.568 1.00 90.75 102 THR A O 1
ATOM 864 N N . GLY A 1 103 ? 1.508 -2.057 7.329 1.00 90.88 103 GLY A N 1
ATOM 865 C CA . GLY A 1 103 ? 0.991 -3.165 8.138 1.00 90.88 103 GLY A CA 1
ATOM 866 C C . GLY A 1 103 ? 0.348 -4.294 7.330 1.00 90.88 103 GLY A C 1
ATOM 867 O O . GLY A 1 103 ? -0.587 -4.921 7.814 1.00 90.88 103 GLY A O 1
ATOM 868 N N . MET A 1 104 ? 0.757 -4.509 6.074 1.00 91.56 104 MET A N 1
ATOM 869 C CA . MET A 1 104 ? 0.078 -5.413 5.126 1.00 91.56 104 MET A CA 1
ATOM 870 C C . MET A 1 104 ? -1.367 -5.010 4.774 1.00 91.56 104 MET A C 1
ATOM 872 O O . MET A 1 104 ? -2.103 -5.789 4.168 1.00 91.56 104 MET A O 1
ATOM 876 N N . SER A 1 105 ? -1.764 -3.774 5.086 1.00 92.38 105 SER A N 1
ATOM 877 C CA . SER A 1 105 ? -3.039 -3.175 4.685 1.00 92.38 105 SER A CA 1
ATOM 878 C C . SER A 1 105 ? -2.839 -2.279 3.461 1.00 92.38 105 SER A C 1
ATOM 880 O O . SER A 1 105 ? -1.946 -1.433 3.438 1.00 92.38 105 SER A O 1
ATOM 882 N N . CYS A 1 106 ? -3.639 -2.448 2.409 1.00 91.38 106 CYS A N 1
ATOM 883 C CA . CYS A 1 106 ? -3.491 -1.681 1.171 1.00 91.38 106 CYS A CA 1
ATOM 884 C C . CYS A 1 106 ? -4.297 -0.360 1.232 1.00 91.38 106 CYS A C 1
ATOM 886 O O . CYS A 1 106 ? -5.526 -0.403 1.289 1.00 91.38 106 CYS A O 1
ATOM 888 N N . PRO A 1 107 ? -3.660 0.833 1.157 1.00 90.38 107 PRO A N 1
ATOM 889 C CA . PRO A 1 107 ? -4.353 2.128 1.267 1.00 90.38 107 PRO A CA 1
ATOM 890 C C . PRO A 1 107 ? -5.342 2.406 0.123 1.00 90.38 107 PRO A C 1
ATOM 892 O O . PRO A 1 107 ? -6.248 3.224 0.267 1.00 90.38 107 PRO A O 1
ATOM 895 N N . MET A 1 108 ? -5.211 1.700 -1.005 1.00 89.56 108 MET A N 1
ATOM 896 C CA . MET A 1 108 ? -6.100 1.843 -2.167 1.00 89.56 108 MET A CA 1
ATOM 897 C C . MET A 1 108 ? -7.499 1.257 -1.943 1.00 89.56 108 MET A C 1
ATOM 899 O O . MET A 1 108 ? -8.387 1.454 -2.770 1.00 89.56 108 MET A O 1
ATOM 903 N N . ASN A 1 109 ? -7.697 0.532 -0.843 1.00 88.56 109 ASN A N 1
ATOM 904 C CA . ASN A 1 109 ? -8.995 0.000 -0.442 1.00 88.56 109 ASN A CA 1
ATOM 905 C C . ASN A 1 109 ? -9.826 1.063 0.288 1.00 88.56 109 ASN A C 1
ATOM 907 O O . ASN A 1 109 ? -11.010 0.858 0.529 1.00 88.56 109 ASN A O 1
ATOM 911 N N . CYS A 1 110 ? -9.223 2.204 0.640 1.00 89.44 110 CYS A N 1
ATOM 912 C CA . CYS A 1 110 ? -9.949 3.346 1.166 1.00 89.44 110 CYS A CA 1
ATOM 913 C C . CYS A 1 110 ? -10.669 4.048 0.003 1.00 89.44 110 CYS A C 1
ATOM 915 O O . CYS A 1 110 ? -10.020 4.334 -1.006 1.00 89.44 110 CYS A O 1
ATOM 917 N N . PRO A 1 111 ? -11.957 4.416 0.135 1.00 87.31 111 PRO A N 1
ATOM 918 C CA . PRO A 1 111 ? -12.672 5.168 -0.902 1.00 87.31 111 PRO A CA 1
ATOM 919 C C . PRO A 1 111 ? -12.019 6.522 -1.221 1.00 87.31 111 PRO A C 1
ATOM 921 O O . PRO A 1 111 ? -12.198 7.051 -2.313 1.00 87.31 111 PRO A O 1
ATOM 924 N N . LYS A 1 112 ? -11.228 7.065 -0.286 1.00 88.00 112 LYS A N 1
ATOM 925 C CA . LYS A 1 112 ? -10.464 8.309 -0.452 1.00 88.00 112 LYS A CA 1
ATOM 926 C C . LYS A 1 112 ? -9.044 8.100 -1.005 1.00 88.00 112 LYS A C 1
ATOM 928 O O . LYS A 1 112 ? -8.337 9.078 -1.206 1.00 88.00 112 LYS A O 1
ATOM 933 N N . GLU A 1 113 ? -8.603 6.852 -1.201 1.00 87.69 113 GLU A N 1
ATOM 934 C CA . GLU A 1 113 ? -7.260 6.480 -1.693 1.00 87.69 113 GLU A CA 1
ATOM 935 C C . GLU A 1 113 ? -6.088 7.156 -0.932 1.00 87.69 113 GLU A C 1
ATOM 937 O O . GLU A 1 113 ? -5.035 7.461 -1.498 1.00 87.69 113 GLU A O 1
ATOM 942 N N . LEU A 1 114 ? -6.253 7.396 0.376 1.00 88.38 114 LEU A N 1
ATOM 943 C CA . LEU A 1 114 ? -5.278 8.118 1.200 1.00 88.38 114 LEU A CA 1
ATOM 944 C C . LEU A 1 114 ? -4.099 7.229 1.617 1.00 88.38 114 LEU A C 1
ATOM 946 O O . LEU A 1 114 ? -4.253 6.293 2.404 1.00 88.38 114 LEU A O 1
ATOM 950 N N . ARG A 1 115 ? -2.903 7.563 1.111 1.00 87.62 115 ARG A N 1
ATOM 951 C CA . ARG A 1 115 ? -1.643 6.838 1.379 1.00 87.62 115 ARG A CA 1
ATOM 952 C C . ARG A 1 115 ? -0.906 7.269 2.643 1.00 87.62 115 ARG A C 1
ATOM 954 O O . ARG A 1 115 ? -0.082 6.498 3.118 1.00 87.62 115 ARG A O 1
ATOM 961 N N . ASN A 1 116 ? -1.192 8.460 3.167 1.00 88.31 116 ASN A N 1
ATOM 962 C CA . ASN A 1 116 ? -0.460 9.060 4.281 1.00 88.31 116 ASN A CA 1
ATOM 963 C C . ASN A 1 116 ? -1.436 9.423 5.410 1.00 88.31 116 ASN A C 1
ATOM 965 O O . ASN A 1 116 ? -2.019 10.502 5.402 1.00 88.31 116 ASN A O 1
ATOM 969 N N . GLY A 1 117 ? -1.608 8.510 6.363 1.00 85.75 117 GLY A N 1
ATOM 970 C CA . GLY A 1 117 ? -2.403 8.689 7.575 1.00 85.75 117 GLY A CA 1
ATOM 971 C C . GLY A 1 117 ? -3.926 8.544 7.413 1.00 85.75 117 GLY A C 1
ATOM 972 O O . GLY A 1 117 ? -4.464 8.577 6.300 1.00 85.75 117 GLY A O 1
ATOM 973 N N . PRO A 1 118 ? -4.642 8.369 8.541 1.00 89.00 118 PRO A N 1
ATOM 974 C CA . PRO A 1 118 ? -6.097 8.312 8.561 1.00 89.00 118 PRO A CA 1
ATOM 975 C C . PRO A 1 118 ? -6.712 9.656 8.158 1.00 89.00 118 PRO A C 1
ATOM 977 O O . PRO A 1 118 ? -6.172 10.725 8.418 1.00 89.00 118 PRO A O 1
ATOM 980 N N . CYS A 1 119 ? -7.907 9.601 7.576 1.00 89.00 119 CYS A N 1
ATOM 981 C CA . CYS A 1 119 ? -8.610 10.779 7.064 1.00 89.00 119 CYS A CA 1
ATOM 982 C C . CYS A 1 119 ? -9.348 11.618 8.122 1.00 89.00 119 CYS A C 1
ATOM 984 O O . CYS A 1 119 ? -10.112 12.502 7.749 1.00 89.00 119 CYS A O 1
ATOM 986 N N . GLY A 1 120 ? -9.222 11.278 9.408 1.00 87.56 120 GLY A N 1
ATOM 987 C CA . GLY A 1 120 ? -10.029 11.832 10.507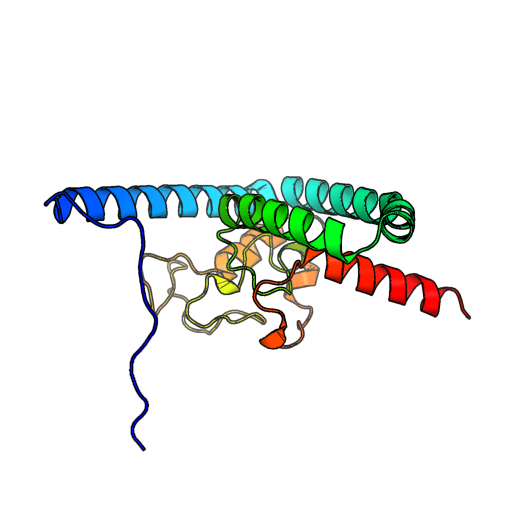 1.00 87.56 120 GLY A CA 1
ATOM 988 C C . GLY A 1 120 ? -11.458 11.275 10.598 1.00 87.56 120 GLY A C 1
ATOM 989 O O . GLY A 1 120 ? -12.008 11.192 11.685 1.00 87.56 120 GLY A O 1
ATOM 990 N N . GLY A 1 121 ? -12.025 10.801 9.488 1.00 88.38 121 GLY A N 1
ATOM 991 C CA . GLY A 1 121 ? -13.367 10.210 9.396 1.00 88.38 121 GLY A CA 1
ATOM 992 C C . GLY A 1 121 ? -13.476 8.748 9.834 1.00 88.38 121 GLY A C 1
ATOM 993 O O . GLY A 1 121 ? -14.082 7.937 9.132 1.00 88.38 121 GLY A O 1
ATOM 994 N N . VAL A 1 122 ? -12.792 8.360 10.910 1.00 90.69 122 VAL A N 1
ATOM 995 C CA . VAL A 1 122 ? -12.876 6.994 11.451 1.00 90.69 122 VAL A CA 1
ATOM 996 C C . VAL A 1 122 ? -13.885 6.996 12.586 1.00 90.69 122 VAL A C 1
ATOM 998 O O . VAL A 1 122 ? -13.761 7.791 13.511 1.00 90.69 122 VAL A O 1
ATOM 1001 N N . HIS A 1 123 ? -14.878 6.113 12.516 1.00 89.56 123 HIS A N 1
ATOM 1002 C CA . HIS A 1 123 ? -15.856 5.966 13.587 1.00 89.56 123 HIS A CA 1
ATOM 1003 C C . HIS A 1 123 ? -15.179 5.433 14.855 1.00 89.56 123 HIS A C 1
ATOM 1005 O O . HIS A 1 123 ? -14.193 4.702 14.765 1.00 89.56 123 HIS A O 1
ATOM 1011 N N . GLU A 1 124 ? -15.754 5.691 16.029 1.00 88.50 124 GLU A N 1
ATOM 1012 C CA . GLU A 1 124 ? -15.235 5.168 17.307 1.00 88.50 124 GLU A CA 1
ATOM 1013 C C . GLU A 1 124 ? -15.106 3.634 17.313 1.00 88.50 124 GLU A C 1
ATOM 1015 O O . GLU A 1 124 ? -14.201 3.071 17.919 1.00 88.50 124 GLU A O 1
ATOM 1020 N N . ALA A 1 125 ? -15.968 2.953 16.553 1.00 88.25 125 ALA A N 1
ATOM 1021 C CA . ALA A 1 125 ? -15.950 1.505 16.372 1.00 88.25 125 ALA A CA 1
ATOM 1022 C C . ALA A 1 125 ? -14.883 1.006 15.365 1.00 88.25 125 ALA A C 1
ATOM 1024 O O . ALA A 1 125 ? -14.776 -0.195 15.129 1.00 88.25 125 ALA A O 1
ATOM 1025 N N . GLY A 1 126 ? -14.102 1.900 14.744 1.00 89.62 126 GLY A N 1
ATOM 1026 C CA . GLY A 1 126 ? -13.026 1.567 13.798 1.00 89.62 126 GLY A CA 1
ATOM 1027 C C . GLY A 1 126 ? -13.449 1.421 12.328 1.00 89.62 126 GLY A C 1
ATOM 1028 O O . GLY A 1 126 ? -12.669 0.924 11.511 1.00 89.62 126 GLY A O 1
ATOM 1029 N N . TYR A 1 127 ? -14.660 1.853 11.971 1.00 91.38 127 TYR A N 1
ATOM 1030 C CA . TYR A 1 127 ? -15.214 1.781 10.610 1.00 91.38 127 TYR A CA 1
ATOM 1031 C C . TYR A 1 127 ? -15.046 3.094 9.834 1.00 91.38 127 TYR A C 1
ATOM 1033 O O . TYR A 1 127 ? -14.735 4.140 10.408 1.00 91.38 127 TYR A O 1
ATOM 1041 N N . CYS A 1 128 ? -15.196 3.034 8.510 1.00 90.81 128 CYS A N 1
ATOM 1042 C CA . CYS A 1 128 ? -15.121 4.203 7.635 1.00 90.81 128 CYS A CA 1
ATOM 1043 C C . CYS A 1 128 ? -16.397 5.059 7.713 1.00 90.81 128 CYS A C 1
ATOM 1045 O O . CYS A 1 128 ? -17.497 4.520 7.749 1.00 90.81 128 CYS A O 1
ATOM 1047 N N . GLU A 1 129 ? -16.262 6.390 7.655 1.00 91.06 129 GLU A N 1
ATOM 1048 C CA . GLU A 1 129 ? -17.419 7.302 7.582 1.00 91.06 129 GLU A CA 1
ATOM 1049 C C . GLU A 1 129 ? -18.248 7.162 6.292 1.00 91.06 129 GLU A C 1
ATOM 1051 O O . GLU A 1 129 ? -19.450 7.405 6.309 1.00 91.06 129 GLU A O 1
ATOM 1056 N N . ILE A 1 130 ? -17.614 6.809 5.165 1.00 89.62 130 ILE A N 1
ATOM 1057 C CA . ILE A 1 130 ? -18.278 6.767 3.849 1.00 89.62 130 ILE A CA 1
ATOM 1058 C C . ILE A 1 130 ? -18.967 5.419 3.647 1.00 89.62 130 ILE A C 1
ATOM 1060 O O . ILE A 1 130 ? -20.050 5.348 3.070 1.00 89.62 130 ILE A O 1
ATOM 1064 N N . GLU A 1 131 ? -18.322 4.348 4.103 1.00 86.38 131 GLU A N 1
ATOM 1065 C CA . GLU A 1 131 ? -18.785 2.977 3.926 1.00 86.38 131 GLU A CA 1
ATOM 1066 C C . GLU A 1 131 ? -18.809 2.277 5.294 1.00 86.38 131 GLU A C 1
ATOM 1068 O O . GLU A 1 131 ? -17.770 1.788 5.742 1.00 86.38 131 GLU A O 1
ATOM 1073 N N . PRO A 1 132 ? -19.971 2.248 5.977 1.00 86.12 132 PRO A N 1
ATOM 1074 C CA . PRO A 1 132 ? -20.083 1.737 7.346 1.00 86.12 132 PRO A CA 1
ATOM 1075 C C . PRO A 1 132 ? -19.707 0.259 7.495 1.00 86.12 132 PRO A C 1
ATOM 1077 O O . PRO A 1 132 ? -19.214 -0.144 8.543 1.00 86.12 132 PRO A O 1
ATOM 1080 N N . ASP A 1 133 ? -19.892 -0.535 6.439 1.00 85.50 133 ASP A N 1
ATOM 1081 C CA . ASP A 1 133 ? -19.541 -1.961 6.417 1.00 85.50 133 ASP A CA 1
ATOM 1082 C C . ASP A 1 133 ? -18.022 -2.192 6.251 1.00 85.50 133 ASP A C 1
ATOM 1084 O O . ASP A 1 133 ? -17.520 -3.298 6.461 1.00 85.50 133 ASP A O 1
ATOM 1088 N N . LEU A 1 134 ? -17.261 -1.153 5.882 1.00 85.75 134 LEU A N 1
ATOM 1089 C CA . LEU A 1 134 ? -15.823 -1.226 5.653 1.00 85.75 134 LEU A CA 1
ATOM 1090 C C . LEU A 1 134 ? -15.055 -0.815 6.910 1.00 85.75 134 LEU A C 1
ATOM 1092 O O . LEU A 1 134 ? -15.028 0.353 7.312 1.00 85.75 134 LEU A O 1
ATOM 1096 N N . ARG A 1 135 ? -14.313 -1.765 7.484 1.00 90.19 135 ARG A N 1
ATOM 1097 C CA . ARG A 1 135 ? -13.323 -1.453 8.519 1.00 90.19 135 ARG A CA 1
ATOM 1098 C C . ARG A 1 135 ? -12.240 -0.532 7.965 1.00 90.19 135 ARG A C 1
ATOM 1100 O O . ARG A 1 135 ? -11.703 -0.754 6.870 1.00 90.19 135 ARG A O 1
ATOM 1107 N N . CYS A 1 136 ? -11.911 0.509 8.728 1.00 92.31 136 CYS A N 1
ATOM 1108 C CA . CYS A 1 136 ? -10.973 1.520 8.279 1.00 92.31 136 CYS A CA 1
ATOM 1109 C C . CYS A 1 136 ? -9.604 0.898 7.977 1.00 92.31 136 CYS A C 1
ATOM 1111 O O . CYS A 1 136 ? -8.972 0.262 8.817 1.00 92.31 136 CYS A O 1
ATOM 1113 N N . VAL A 1 137 ? -9.124 1.140 6.758 1.00 92.88 137 VAL A N 1
ATOM 1114 C CA . VAL A 1 137 ? -7.842 0.634 6.251 1.00 92.88 137 VAL A CA 1
ATOM 1115 C C . VAL A 1 137 ? -6.664 1.057 7.129 1.00 92.88 137 VAL A C 1
ATOM 1117 O O . VAL A 1 137 ? -5.708 0.299 7.267 1.00 92.88 137 VAL A O 1
ATOM 1120 N N . TRP A 1 138 ? -6.743 2.242 7.742 1.00 92.94 138 TRP A N 1
ATOM 1121 C CA . TRP A 1 138 ? -5.709 2.759 8.639 1.00 92.94 138 TRP A CA 1
ATOM 1122 C C . TRP A 1 138 ? -5.750 2.145 10.036 1.00 92.94 138 TRP A C 1
ATOM 1124 O O . TRP A 1 138 ? -4.696 1.995 10.644 1.00 92.94 138 TRP A O 1
ATOM 1134 N N . VAL A 1 139 ? -6.925 1.724 10.513 1.00 93.69 139 VAL A N 1
ATOM 1135 C CA . VAL A 1 139 ? -7.021 0.912 11.737 1.00 93.69 139 VAL A CA 1
ATOM 1136 C C . VAL A 1 139 ? -6.329 -0.428 11.501 1.00 93.69 139 VAL A C 1
ATOM 1138 O O . VAL A 1 139 ? -5.445 -0.804 12.265 1.00 93.69 139 VAL A O 1
ATOM 1141 N N . ASP A 1 140 ? -6.633 -1.084 10.378 1.00 93.44 140 ASP A N 1
ATOM 1142 C CA . ASP A 1 140 ? -5.939 -2.307 9.963 1.00 93.44 140 ASP A CA 1
ATOM 1143 C C . ASP A 1 140 ? -4.426 -2.087 9.782 1.00 93.44 140 ASP A C 1
ATOM 1145 O O . ASP A 1 140 ? -3.631 -2.943 10.156 1.00 93.44 140 ASP A O 1
ATOM 1149 N N . ALA A 1 141 ? -4.005 -0.946 9.226 1.00 93.75 141 ALA A N 1
ATOM 1150 C CA . ALA A 1 141 ? -2.591 -0.643 9.010 1.00 93.75 141 ALA A CA 1
ATOM 1151 C C . ALA A 1 141 ? -1.818 -0.493 10.329 1.00 93.75 141 ALA A C 1
ATOM 1153 O O . ALA A 1 141 ? -0.723 -1.035 10.455 1.00 93.75 141 ALA A O 1
ATOM 1154 N N . VAL A 1 142 ? -2.389 0.206 11.317 1.00 93.50 142 VAL A N 1
ATOM 1155 C CA . VAL A 1 142 ? -1.798 0.350 12.659 1.00 93.50 142 VAL A CA 1
ATOM 1156 C C . VAL A 1 142 ? -1.729 -1.003 13.362 1.00 93.50 142 VAL A C 1
ATOM 1158 O O . VAL A 1 142 ? -0.682 -1.382 13.882 1.00 93.50 142 VAL A O 1
ATOM 1161 N N . GLU A 1 143 ? -2.816 -1.769 13.318 1.00 94.00 143 GLU A N 1
ATOM 1162 C CA . GLU A 1 143 ? -2.873 -3.109 13.894 1.00 94.00 143 GLU A CA 1
ATOM 1163 C C . GLU A 1 143 ? -1.892 -4.089 13.241 1.00 94.00 143 GLU A C 1
ATOM 1165 O O . GLU A 1 143 ? -1.294 -4.924 13.921 1.00 94.00 143 GLU A O 1
ATOM 1170 N N . GLY A 1 144 ? -1.737 -4.028 11.922 1.00 93.81 144 GLY A N 1
ATOM 1171 C CA . GLY A 1 144 ? -0.786 -4.851 11.186 1.00 93.81 144 GLY A CA 1
ATOM 1172 C C . GLY A 1 144 ? 0.656 -4.441 11.463 1.00 93.81 144 GLY A C 1
ATOM 1173 O O . GLY A 1 144 ? 1.491 -5.298 11.740 1.00 93.81 144 GLY A O 1
ATOM 1174 N N . ALA A 1 145 ? 0.948 -3.138 11.476 1.00 93.00 145 ALA A N 1
ATOM 1175 C CA . ALA A 1 145 ? 2.284 -2.622 11.768 1.00 93.00 145 ALA A CA 1
ATOM 1176 C C . ALA A 1 145 ? 2.734 -2.959 13.194 1.00 93.00 145 ALA A C 1
ATOM 1178 O O . ALA A 1 145 ? 3.893 -3.302 13.393 1.00 93.00 145 ALA A O 1
ATOM 1179 N N . ALA A 1 146 ? 1.819 -2.951 14.169 1.00 92.88 146 ALA A N 1
ATOM 1180 C CA . ALA A 1 146 ? 2.105 -3.393 15.536 1.00 92.88 146 ALA A CA 1
ATOM 1181 C C . ALA A 1 146 ? 2.511 -4.878 15.625 1.00 92.88 146 ALA A C 1
ATOM 1183 O O . ALA A 1 146 ? 3.118 -5.296 16.608 1.00 92.88 146 ALA A O 1
ATOM 1184 N N . ARG A 1 147 ? 2.171 -5.688 14.613 1.00 92.69 147 ARG A N 1
ATOM 1185 C CA . ARG A 1 147 ? 2.557 -7.105 14.519 1.00 92.69 147 ARG A CA 1
ATOM 1186 C C . ARG A 1 147 ? 3.828 -7.327 13.698 1.00 92.69 147 ARG A C 1
ATOM 1188 O O . ARG A 1 147 ? 4.418 -8.401 13.805 1.00 92.69 147 ARG A O 1
ATOM 1195 N N . MET A 1 148 ? 4.222 -6.363 12.869 1.00 90.75 148 MET A N 1
ATOM 1196 C CA . MET A 1 148 ? 5.431 -6.425 12.044 1.00 90.75 148 MET A CA 1
ATOM 1197 C C . MET A 1 148 ? 6.697 -6.234 12.884 1.00 90.75 148 MET A C 1
ATOM 1199 O O . MET A 1 148 ? 6.651 -5.774 14.024 1.00 90.75 148 MET A O 1
ATOM 1203 N N . ARG A 1 149 ? 7.847 -6.603 12.314 1.00 88.56 149 ARG A N 1
ATOM 1204 C CA . ARG A 1 149 ? 9.165 -6.365 12.913 1.00 88.56 149 ARG A CA 1
ATOM 1205 C C . ARG A 1 149 ? 9.501 -4.875 12.929 1.00 88.56 149 ARG A C 1
ATOM 1207 O O . ARG A 1 149 ? 10.088 -4.410 13.901 1.00 88.56 149 ARG A O 1
ATOM 1214 N N . ASP A 1 150 ? 9.150 -4.151 11.865 1.00 86.75 150 ASP A N 1
ATOM 1215 C CA . ASP A 1 150 ? 9.371 -2.708 11.740 1.00 86.75 150 ASP A CA 1
ATOM 1216 C C . ASP A 1 150 ? 8.047 -1.945 11.573 1.00 86.75 150 ASP A C 1
ATOM 1218 O O . ASP A 1 150 ? 7.440 -1.925 10.502 1.00 86.75 150 ASP A O 1
ATOM 1222 N N . SER A 1 151 ? 7.614 -1.263 12.635 1.00 85.94 151 SER A N 1
ATOM 1223 C CA . SER A 1 151 ? 6.421 -0.411 12.621 1.00 85.94 151 SER A CA 1
ATOM 1224 C C . SER A 1 151 ? 6.705 1.035 12.194 1.00 85.94 151 SER A C 1
ATOM 1226 O O . SER A 1 151 ? 5.766 1.818 12.032 1.00 85.94 151 SER A O 1
ATOM 1228 N N . SER A 1 152 ? 7.975 1.421 12.003 1.00 86.88 152 SER A N 1
ATOM 1229 C CA . SER A 1 152 ? 8.357 2.804 11.671 1.00 86.88 152 SER A CA 1
ATOM 1230 C C . SER A 1 152 ? 7.835 3.249 10.302 1.00 86.88 152 SER A C 1
ATOM 1232 O O . SER A 1 152 ? 7.645 4.442 10.057 1.00 86.88 152 SER A O 1
ATOM 1234 N N . GLY A 1 153 ? 7.521 2.289 9.424 1.00 84.69 153 GLY A N 1
ATOM 1235 C CA . GLY A 1 153 ? 7.030 2.536 8.074 1.00 84.69 153 GLY A CA 1
ATOM 1236 C C . GLY A 1 153 ? 5.772 3.403 7.993 1.00 84.69 153 GLY A C 1
ATOM 1237 O O . GLY A 1 153 ? 5.635 4.147 7.023 1.00 84.69 153 GLY A O 1
ATOM 1238 N N . LEU A 1 154 ? 4.910 3.382 9.016 1.00 87.06 154 LEU A N 1
ATOM 1239 C CA . LEU A 1 154 ? 3.700 4.211 9.061 1.00 87.06 154 LEU A CA 1
ATOM 1240 C C . LEU A 1 154 ? 3.996 5.709 9.187 1.00 87.06 154 LEU A C 1
ATOM 1242 O O . LEU A 1 154 ? 3.186 6.524 8.752 1.00 87.06 154 LEU A O 1
ATOM 1246 N N . GLN A 1 155 ? 5.135 6.077 9.779 1.00 86.94 155 GLN A N 1
ATOM 1247 C CA . GLN A 1 155 ? 5.537 7.477 9.943 1.00 86.94 155 GLN A CA 1
ATOM 1248 C C . GLN A 1 155 ? 6.273 8.021 8.714 1.00 86.94 155 GLN A C 1
ATOM 1250 O O . GLN A 1 155 ? 6.443 9.230 8.566 1.00 86.94 155 GLN A O 1
ATOM 1255 N N . VAL A 1 156 ? 6.704 7.136 7.810 1.00 88.69 156 VAL A N 1
ATOM 1256 C CA . VAL A 1 156 ? 7.405 7.531 6.592 1.00 88.69 156 VAL A CA 1
ATOM 1257 C C . VAL A 1 156 ? 6.393 8.039 5.575 1.00 88.69 156 VAL A C 1
ATOM 1259 O O . VAL A 1 156 ? 5.623 7.264 5.002 1.00 88.69 156 VAL A O 1
ATOM 1262 N N . ILE A 1 157 ? 6.444 9.344 5.309 1.00 89.00 157 ILE A N 1
ATOM 1263 C CA . ILE A 1 157 ? 5.621 9.993 4.287 1.00 89.00 157 ILE A CA 1
ATOM 1264 C C . ILE A 1 157 ? 5.937 9.372 2.925 1.00 89.00 157 ILE A C 1
ATOM 1266 O O . ILE A 1 157 ? 7.067 9.434 2.438 1.00 89.00 157 ILE A O 1
ATOM 1270 N N . GLN A 1 158 ? 4.924 8.774 2.302 1.00 87.75 158 GLN A N 1
ATOM 1271 C CA . GLN A 1 158 ? 5.051 8.176 0.982 1.00 87.75 158 GLN A CA 1
ATOM 1272 C C . GLN A 1 158 ? 4.799 9.228 -0.101 1.00 87.75 158 GLN A C 1
ATOM 1274 O O . GLN A 1 158 ? 3.922 10.088 0.062 1.00 87.75 158 GLN A O 1
ATOM 1279 N N . PRO A 1 159 ? 5.511 9.153 -1.240 1.00 86.88 159 PRO A N 1
ATOM 1280 C CA . PRO A 1 159 ? 5.254 10.044 -2.358 1.00 86.88 159 PRO A CA 1
ATOM 1281 C C . PRO A 1 159 ? 3.818 9.869 -2.880 1.00 86.88 159 PRO A C 1
ATOM 1283 O O . PRO A 1 159 ? 3.237 8.773 -2.783 1.00 86.88 159 PRO A O 1
ATOM 1286 N N . PRO A 1 160 ? 3.235 10.925 -3.474 1.00 85.50 160 PRO A N 1
ATOM 1287 C CA . PRO A 1 160 ? 1.913 10.838 -4.075 1.00 85.50 160 PRO A CA 1
ATOM 1288 C C . PRO A 1 160 ? 1.876 9.737 -5.139 1.00 85.50 160 PRO A C 1
ATOM 1290 O O . PRO A 1 160 ? 2.873 9.427 -5.798 1.00 85.50 160 PRO A O 1
ATOM 1293 N N . LEU A 1 161 ? 0.712 9.109 -5.296 1.00 85.31 161 LEU A N 1
ATOM 1294 C CA . LEU A 1 161 ? 0.539 8.075 -6.305 1.00 85.31 161 LEU A CA 1
ATOM 1295 C C . LEU A 1 161 ? 0.577 8.703 -7.703 1.00 85.31 161 LEU A C 1
ATOM 1297 O O . LEU A 1 161 ? -0.339 9.424 -8.096 1.00 85.31 161 LEU A O 1
ATOM 1301 N N . ALA A 1 162 ? 1.607 8.383 -8.480 1.00 85.19 162 ALA A N 1
ATOM 1302 C CA . ALA A 1 162 ? 1.647 8.742 -9.889 1.00 85.19 162 ALA A CA 1
ATOM 1303 C C . ALA A 1 162 ? 0.699 7.834 -10.694 1.00 85.19 162 ALA A C 1
ATOM 1305 O O . ALA A 1 162 ? 0.886 6.619 -10.783 1.00 85.19 162 ALA A O 1
ATOM 1306 N N . GLN A 1 163 ? -0.328 8.447 -11.289 1.00 83.56 163 GLN A N 1
ATOM 1307 C CA . GLN A 1 163 ? -1.407 7.748 -12.000 1.00 83.56 163 GLN A CA 1
ATOM 1308 C C . GLN A 1 163 ? -0.926 7.022 -13.264 1.00 83.56 163 GLN A C 1
ATOM 1310 O O . GLN A 1 163 ? -1.524 6.026 -13.667 1.00 83.56 163 GLN A O 1
ATOM 1315 N N . SER A 1 164 ? 0.185 7.473 -13.852 1.00 85.94 164 SER A N 1
ATOM 1316 C CA . SER A 1 164 ? 0.824 6.854 -15.020 1.00 85.94 164 SER A CA 1
ATOM 1317 C C . SER A 1 164 ? 1.277 5.411 -14.781 1.00 85.94 164 SER A C 1
ATOM 1319 O O . SER A 1 164 ? 1.448 4.664 -15.739 1.00 85.94 164 SER A O 1
ATOM 1321 N N . HIS A 1 165 ? 1.457 4.997 -13.524 1.00 80.44 165 HIS A N 1
ATOM 1322 C CA . HIS A 1 165 ? 1.907 3.647 -13.178 1.00 80.44 165 HIS A CA 1
ATOM 1323 C C . HIS A 1 165 ? 0.765 2.667 -12.895 1.00 80.44 165 HIS A C 1
ATOM 1325 O O . HIS A 1 165 ? 1.029 1.496 -12.615 1.00 80.44 165 HIS A O 1
ATOM 1331 N N . ARG A 1 166 ? -0.502 3.099 -12.973 1.00 84.12 166 ARG A N 1
ATOM 1332 C CA . ARG A 1 166 ? -1.634 2.182 -12.793 1.00 84.12 166 ARG A CA 1
ATOM 1333 C C . ARG A 1 166 ? -1.554 1.036 -13.802 1.00 84.12 166 ARG A C 1
ATOM 1335 O O . ARG A 1 166 ? -1.362 1.236 -14.996 1.00 84.12 166 ARG A O 1
ATOM 1342 N N . GLY A 1 167 ? -1.713 -0.185 -13.304 1.00 80.19 167 GLY A N 1
ATOM 1343 C CA . GLY A 1 167 ? -1.643 -1.410 -14.091 1.00 80.19 167 GLY A CA 1
ATOM 1344 C C . GLY A 1 167 ? -0.231 -1.942 -14.347 1.00 80.19 167 GLY A C 1
ATOM 1345 O O . GLY A 1 167 ? -0.136 -3.028 -14.924 1.00 80.19 167 GLY A O 1
ATOM 1346 N N . ALA A 1 168 ? 0.827 -1.239 -13.921 1.00 83.31 168 ALA A N 1
ATOM 1347 C CA . ALA A 1 168 ? 2.214 -1.704 -13.985 1.00 83.31 168 ALA A CA 1
ATOM 1348 C C . ALA A 1 168 ? 2.580 -2.599 -12.786 1.00 83.31 168 ALA A C 1
ATOM 1350 O O . ALA A 1 168 ? 1.933 -2.557 -11.738 1.00 83.31 168 ALA A O 1
ATOM 1351 N N . SER A 1 169 ? 3.626 -3.416 -12.940 1.00 84.19 169 SER A N 1
ATOM 1352 C CA . SER A 1 169 ? 4.145 -4.268 -11.863 1.00 84.19 169 SER A CA 1
ATOM 1353 C C . SER A 1 169 ? 4.849 -3.427 -10.797 1.00 84.19 169 SER A C 1
ATOM 1355 O O . SER A 1 169 ? 5.794 -2.701 -11.107 1.00 84.19 169 SER A O 1
ATOM 1357 N N . SER A 1 170 ? 4.432 -3.551 -9.534 1.00 84.81 170 SER A N 1
ATOM 1358 C CA . SER A 1 170 ? 5.139 -2.880 -8.438 1.00 84.81 170 SER A CA 1
ATOM 1359 C C . SER A 1 170 ? 6.382 -3.651 -7.985 1.00 84.81 170 SER A C 1
ATOM 1361 O O . SER A 1 170 ? 7.351 -3.021 -7.578 1.00 84.81 170 SER A O 1
ATOM 1363 N N . TRP A 1 171 ? 6.415 -4.982 -8.144 1.00 84.62 171 TRP A N 1
ATOM 1364 C CA . TRP A 1 171 ? 7.603 -5.787 -7.820 1.00 84.62 171 TRP A CA 1
ATOM 1365 C C . TRP A 1 171 ? 8.806 -5.447 -8.702 1.00 84.62 171 TRP A C 1
ATOM 1367 O O . TRP A 1 171 ? 9.903 -5.215 -8.202 1.00 84.62 171 TRP A O 1
ATOM 1377 N N . LEU A 1 172 ? 8.610 -5.369 -10.021 1.00 83.06 172 LEU A N 1
ATOM 1378 C CA . LEU A 1 172 ? 9.702 -5.044 -10.945 1.00 83.06 172 LEU A CA 1
ATOM 1379 C C . LEU A 1 172 ? 10.210 -3.616 -10.777 1.00 83.06 172 LEU A C 1
ATOM 1381 O O . LEU A 1 172 ? 11.398 -3.349 -10.966 1.00 83.06 172 LEU A O 1
ATOM 1385 N N . ARG A 1 173 ? 9.310 -2.705 -10.407 1.00 85.38 173 ARG A N 1
ATOM 1386 C CA . ARG A 1 173 ? 9.664 -1.329 -10.086 1.00 85.38 173 ARG A CA 1
ATOM 1387 C C . ARG A 1 173 ? 10.537 -1.260 -8.837 1.00 85.38 173 ARG A C 1
ATOM 1389 O O . ARG A 1 173 ? 11.588 -0.633 -8.890 1.00 85.38 173 ARG A O 1
ATOM 1396 N N . GLU A 1 174 ? 10.132 -1.910 -7.750 1.00 85.88 174 GLU A N 1
ATOM 1397 C CA . GLU A 1 174 ? 10.896 -1.902 -6.499 1.00 85.88 174 GLU A CA 1
ATOM 1398 C C . GLU A 1 174 ? 12.296 -2.502 -6.692 1.00 85.88 174 GLU A C 1
ATOM 1400 O O . GLU A 1 174 ? 13.295 -1.900 -6.290 1.00 85.88 174 GLU A O 1
ATOM 1405 N N . VAL A 1 175 ? 12.388 -3.616 -7.428 1.00 84.25 175 VAL A N 1
AT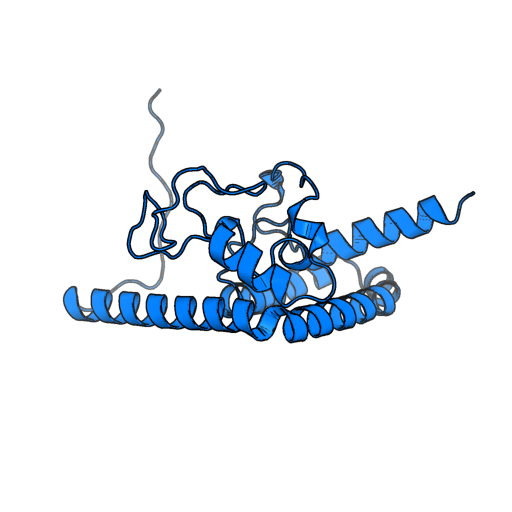OM 1406 C CA . VAL A 1 175 ? 13.668 -4.217 -7.829 1.00 84.25 175 VAL A CA 1
ATOM 1407 C C . VAL A 1 175 ? 14.539 -3.215 -8.598 1.00 84.25 175 VAL A C 1
ATOM 1409 O O . VAL A 1 175 ? 15.731 -3.102 -8.314 1.00 84.25 175 VAL A O 1
ATOM 1412 N N . ARG A 1 176 ? 13.964 -2.449 -9.538 1.00 83.00 176 ARG A N 1
ATOM 1413 C CA . ARG A 1 176 ? 14.688 -1.411 -10.295 1.00 83.00 176 ARG A CA 1
ATOM 1414 C C . ARG A 1 176 ? 15.174 -0.274 -9.392 1.00 83.00 176 ARG A C 1
ATOM 1416 O O . ARG A 1 176 ? 16.333 0.110 -9.481 1.00 83.00 176 ARG A O 1
ATOM 1423 N N . GLU A 1 177 ? 14.330 0.225 -8.495 1.00 84.62 177 GLU A N 1
ATOM 1424 C CA . GLU A 1 177 ? 14.682 1.318 -7.578 1.00 84.62 177 GLU A CA 1
ATOM 1425 C C . GLU A 1 177 ? 15.770 0.911 -6.567 1.00 84.62 177 GLU A C 1
ATOM 1427 O O . GLU A 1 177 ? 16.643 1.714 -6.228 1.00 84.62 177 GLU A O 1
ATOM 1432 N N . LYS A 1 178 ? 15.753 -0.333 -6.068 1.00 82.56 178 LYS A N 1
ATOM 1433 C CA . LYS A 1 178 ? 16.807 -0.856 -5.178 1.00 82.56 178 LYS A CA 1
ATOM 1434 C C . LYS A 1 178 ? 18.112 -1.102 -5.920 1.00 82.56 178 LYS A C 1
ATOM 1436 O O . LYS A 1 178 ? 19.181 -0.787 -5.400 1.00 82.56 178 LYS A O 1
ATOM 1441 N N . ARG A 1 179 ? 18.022 -1.617 -7.145 1.00 80.12 179 ARG A N 1
ATOM 1442 C CA . ARG A 1 179 ? 19.157 -1.761 -8.053 1.00 80.12 179 ARG A CA 1
ATOM 1443 C C . ARG A 1 179 ? 19.836 -0.413 -8.293 1.00 80.12 179 ARG A C 1
ATOM 1445 O O . ARG A 1 179 ? 21.037 -0.308 -8.078 1.00 80.12 179 ARG A O 1
ATOM 1452 N N . ASP A 1 180 ? 19.074 0.600 -8.699 1.00 82.75 180 ASP A N 1
ATOM 1453 C CA . ASP A 1 180 ? 19.609 1.935 -8.990 1.00 82.75 180 ASP A CA 1
ATOM 1454 C C . ASP A 1 180 ? 20.282 2.526 -7.753 1.00 82.75 180 ASP A C 1
ATOM 1456 O O . ASP A 1 180 ? 21.431 2.952 -7.827 1.00 82.75 180 ASP A O 1
ATOM 1460 N N . ARG A 1 181 ? 19.640 2.426 -6.582 1.00 83.50 181 ARG A N 1
ATOM 1461 C CA . ARG A 1 181 ? 20.273 2.809 -5.311 1.00 83.50 181 ARG A CA 1
ATOM 1462 C C . ARG A 1 181 ? 21.579 2.066 -5.036 1.00 83.50 181 ARG A C 1
ATOM 1464 O O . ARG A 1 181 ? 22.519 2.696 -4.573 1.00 83.50 181 ARG A O 1
ATOM 1471 N N . ARG A 1 182 ? 21.665 0.762 -5.314 1.00 78.69 182 ARG A N 1
ATOM 1472 C CA . ARG A 1 182 ? 22.894 -0.023 -5.107 1.00 78.69 182 ARG A CA 1
ATOM 1473 C C . ARG A 1 182 ? 23.999 0.352 -6.094 1.00 78.69 182 ARG A C 1
ATOM 1475 O O . ARG A 1 182 ? 25.152 0.420 -5.690 1.00 78.69 182 ARG A O 1
ATOM 1482 N N . PHE A 1 183 ? 23.666 0.602 -7.360 1.00 76.69 183 PHE A N 1
ATOM 1483 C CA . PHE A 1 183 ? 24.650 1.042 -8.355 1.00 76.69 183 PHE A CA 1
ATOM 1484 C C . PHE A 1 183 ? 25.194 2.435 -8.040 1.00 76.69 183 PHE A C 1
ATOM 1486 O O . PHE A 1 183 ? 26.406 2.610 -8.035 1.00 76.69 183 PHE A O 1
ATOM 1493 N N . PHE A 1 184 ? 24.325 3.406 -7.744 1.00 77.56 184 PHE A N 1
ATOM 1494 C CA . PHE A 1 184 ? 24.763 4.768 -7.426 1.00 77.56 184 PHE A CA 1
ATOM 1495 C C . PHE A 1 184 ? 25.366 4.888 -6.019 1.00 77.56 184 PHE A C 1
ATOM 1497 O O . PHE A 1 184 ? 26.252 5.707 -5.812 1.00 77.56 184 PHE A O 1
ATOM 1504 N N . GLY A 1 185 ? 24.928 4.065 -5.064 1.00 67.31 185 GLY A N 1
ATOM 1505 C CA . GLY A 1 185 ? 25.437 4.063 -3.689 1.00 67.31 185 GLY A CA 1
ATOM 1506 C C . GLY A 1 185 ? 26.786 3.364 -3.504 1.00 67.31 185 GLY A C 1
ATOM 1507 O O . GLY A 1 185 ? 27.474 3.651 -2.536 1.00 67.31 185 GLY A O 1
ATOM 1508 N N . ASN A 1 186 ? 27.186 2.482 -4.426 1.00 59.91 186 ASN A N 1
ATOM 1509 C CA . ASN A 1 186 ? 28.521 1.866 -4.445 1.00 59.91 186 ASN A CA 1
ATOM 1510 C C . ASN A 1 186 ? 29.546 2.677 -5.271 1.00 59.91 186 ASN A C 1
ATOM 1512 O O . ASN A 1 186 ? 30.662 2.209 -5.480 1.00 59.91 186 ASN A O 1
ATOM 1516 N N . GLY A 1 187 ? 29.153 3.840 -5.803 1.00 52.72 187 GLY A N 1
ATOM 1517 C CA . GLY A 1 187 ? 29.983 4.701 -6.655 1.00 52.72 187 GLY A CA 1
ATOM 1518 C C . GLY A 1 187 ? 30.745 5.812 -5.918 1.00 52.72 187 GLY A C 1
ATOM 1519 O O . GLY A 1 187 ? 31.283 6.694 -6.584 1.00 52.72 187 GLY A O 1
ATOM 1520 N N . THR A 1 188 ? 30.772 5.787 -4.584 1.00 41.41 188 THR A N 1
ATOM 1521 C CA . THR A 1 188 ? 31.523 6.698 -3.695 1.00 41.41 188 THR A CA 1
ATOM 1522 C C . THR A 1 188 ? 32.364 5.889 -2.728 1.00 41.41 188 THR A C 1
ATOM 1524 O O . THR A 1 188 ? 33.512 6.298 -2.467 1.00 41.41 188 THR A O 1
#

pLDDT: mean 78.23, std 18.07, range [28.97, 94.0]

Radius of gyration: 19.31 Å; chains: 1; bounding box: 64×36×43 Å